Protein 6OJC (pdb70)

Secondary structure (DSSP, 8-state):
-TTEEEESTT--S-EEEEE--TTS--GGGGGGGGGSTTSEEEEE--TTTT-SSS--SSHHHHHHHHHHHHHHH--S--EEEEEETHHHHHHHHHHHHHHHTT--EEEEEEES---TTT---HHHHHHHHT--TTSHHHHHHHHHHHHHHHHHHH-------S-EEEEE---GGG--TTGGGT--TTT-TTEEEEE--S-GGGTTSTTTHHHHHHHHHHHHT-

B-factor: mean 58.32, std 17.79, range [26.39, 137.01]

Radius of gyration: 16.2 Å; Cα contacts (8 Å, |Δi|>4): 433; chains: 1; bounding box: 42×36×45 Å

Sequence (222 aa):
SAYVHTLNPEATGGALVLVHPGEGLALPYHGLAPLLPDVRLHVLSDPRFGQSDNRFATLAEMATRYVEWVRTTEPEGPYRLGGWSFGGVVALEMASQMTAHGDEVSDLLLVDSHHNLNAAPGVRQRLVELGVDPDSPEGVDVVEELLHNGALAAQYAPPAYRGRVSLLVTPTDGDRDAVRARGWDRALLPDLVVEPVPGAHERLFDEEHLSDTADAIRRALGG

Structure (mmCIF, N/CA/C/O backbone):
data_6OJC
#
_entry.id   6OJC
#
_cell.length_a   114.730
_cell.length_b   114.730
_cell.length_c   46.601
_cell.angle_alpha   90.00
_cell.angle_beta   90.00
_cell.angle_gamma   120.00
#
_symmetry.space_group_name_H-M   'P 3 2 1'
#
loop_
_entity.id
_entity.type
_entity.pdbx_description
1 polymer NocB
2 non-polymer 'SULFATE ION'
3 non-polymer GLYCEROL
4 water water
#
loop_
_atom_site.group_PDB
_atom_site.id
_atom_site.type_symbol
_atom_site.label_atom_id
_atom_site.label_alt_id
_atom_site.label_comp_id
_atom_site.label_asym_id
_atom_site.label_entity_id
_atom_site.label_seq_id
_atom_site.pdbx_PDB_ins_code
_atom_site.Cartn_x
_atom_site.Cartn_y
_atom_site.Cartn_z
_atom_site.occupancy
_atom_site.B_iso_or_equiv
_atom_site.auth_seq_id
_atom_site.auth_comp_id
_atom_site.auth_asym_id
_atom_site.auth_atom_id
_atom_site.pdbx_PDB_model_num
ATOM 1 N N . SER A 1 27 ? -26.698 17.167 18.386 1.00 77.31 1695 SER A N 1
ATOM 2 C CA . SER A 1 27 ? -26.146 16.437 17.239 1.00 76.23 1695 SER A CA 1
ATOM 3 C C . SER A 1 27 ? -26.636 16.981 15.898 1.00 72.54 1695 SER A C 1
ATOM 4 O O . SER A 1 27 ? -27.419 17.932 15.846 1.00 71.71 1695 SER A O 1
ATOM 11 N N . ALA A 1 28 ? -26.222 16.301 14.829 1.00 69.95 1696 ALA A N 1
ATOM 12 C CA . ALA A 1 28 ? -26.610 16.609 13.462 1.00 67.84 1696 ALA A CA 1
ATOM 13 C C . ALA A 1 28 ? -28.057 16.288 13.136 1.00 63.41 1696 ALA A C 1
ATOM 14 O O . ALA A 1 28 ? -28.499 16.562 12.003 1.00 66.09 1696 ALA A O 1
ATOM 21 N N . TYR A 1 29 ? -28.780 15.653 14.061 1.00 53.54 1697 TYR A N 1
ATOM 22 C CA . TYR A 1 29 ? -30.143 15.278 13.811 1.00 48.69 1697 TYR A CA 1
ATOM 23 C C . TYR A 1 29 ? -31.093 16.155 14.599 1.00 46.38 1697 TYR A C 1
ATOM 24 O O . TYR A 1 29 ? -32.286 15.956 14.530 1.00 45.00 1697 TYR A O 1
ATOM 42 N N . VAL A 1 30 ? -30.572 17.038 15.430 1.00 50.39 1698 VAL A N 1
ATOM 43 C CA . VAL A 1 30 ? -31.361 17.991 16.198 1.00 52.47 1698 VAL A CA 1
ATOM 44 C C . VAL A 1 30 ? -31.051 19.348 15.595 1.00 53.42 1698 VAL A C 1
ATOM 45 O O . VAL A 1 30 ? -29.878 19.735 15.553 1.00 53.56 1698 VAL A O 1
ATOM 58 N N . HIS A 1 31 ? -32.057 20.046 15.092 1.00 51.81 1699 HIS A N 1
ATOM 59 C CA . HIS A 1 31 ? -31.837 21.395 14.582 1.00 53.16 1699 HIS A CA 1
ATOM 60 C C . HIS A 1 31 ? -32.779 22.356 15.284 1.00 49.96 1699 HIS A C 1
ATOM 61 O O . HIS A 1 31 ? -33.965 22.062 15.427 1.00 46.35 1699 HIS A O 1
ATOM 75 N N . THR A 1 32 ? -32.270 23.510 15.724 1.00 52.10 1700 THR A N 1
ATOM 76 C CA . THR A 1 32 ? -33.068 24.438 16.526 1.00 52.87 1700 THR A CA 1
ATOM 77 C C . THR A 1 32 ? -33.322 25.692 15.712 1.00 53.33 1700 THR A C 1
ATOM 78 O O . THR A 1 32 ? -32.370 26.337 15.272 1.00 55.64 1700 THR A O 1
ATOM 89 N N . LEU A 1 33 ? -34.615 26.001 15.495 1.00 50.20 1701 LEU A N 1
ATOM 90 C CA . LEU A 1 33 ? -35.078 27.163 14.751 1.00 50.64 1701 LEU A CA 1
ATOM 91 C C . LEU A 1 33 ? -35.627 28.194 15.727 1.00 49.05 1701 LEU A C 1
ATOM 92 O O . LEU A 1 33 ? -36.116 27.838 16.806 1.00 45.95 1701 LEU A O 1
ATOM 108 N N . ASN A 1 34 ? -35.561 29.466 15.327 1.00 52.01 1702 ASN A N 1
ATOM 109 C CA . ASN A 1 34 ? -35.843 30.606 16.198 1.00 53.78 1702 ASN A CA 1
ATOM 110 C C . ASN A 1 34 ? -35.116 30.490 17.546 1.00 53.76 1702 ASN A C 1
ATOM 111 O O . ASN A 1 34 ? -35.737 30.534 18.602 1.00 51.76 1702 ASN A O 1
ATOM 122 N N . PRO A 1 35 ? -33.783 30.317 17.527 1.00 55.04 1703 PRO A N 1
ATOM 123 C CA . PRO A 1 35 ? -33.058 30.043 18.794 1.00 55.83 1703 PRO A CA 1
ATOM 124 C C . PRO A 1 35 ? -33.152 31.136 19.872 1.00 57.31 1703 PRO A C 1
ATOM 125 O O . PRO A 1 35 ? -32.998 30.812 21.067 1.00 58.25 1703 PRO A O 1
ATOM 136 N N . GLU A 1 36 ? -33.419 32.387 19.515 1.00 56.11 1704 GLU A N 1
ATOM 137 C CA . GLU A 1 36 ? -33.548 33.431 20.514 1.00 60.42 1704 GLU A CA 1
ATOM 138 C C . GLU A 1 36 ? -34.977 33.690 20.964 1.00 58.37 1704 GLU A C 1
ATOM 139 O O . GLU A 1 36 ? -35.185 34.616 21.758 1.00 59.84 1704 GLU A O 1
ATOM 151 N N . ALA A 1 37 ? -35.933 32.903 20.499 1.00 56.30 1705 ALA A N 1
ATOM 152 C CA . ALA A 1 37 ? -37.325 33.091 20.881 1.00 57.58 1705 ALA A CA 1
ATOM 153 C C . ALA A 1 37 ? -37.511 32.869 22.379 1.00 59.42 1705 ALA A C 1
ATOM 154 O O . ALA A 1 37 ? -36.892 32.002 22.990 1.00 57.77 1705 ALA A O 1
ATOM 161 N N . THR A 1 38 ? -38.434 33.630 22.954 1.00 62.15 1706 THR A N 1
ATOM 162 C CA . THR A 1 38 ? -38.669 33.586 24.395 1.00 64.13 1706 THR A CA 1
ATOM 163 C C . THR A 1 38 ? -40.109 33.236 24.779 1.00 65.47 1706 THR A C 1
ATOM 164 O O . THR A 1 38 ? -40.506 33.486 25.924 1.00 65.70 1706 THR A O 1
ATOM 175 N N . GLY A 1 39 ? -40.920 32.745 23.857 1.00 68.37 1707 GLY A N 1
ATOM 176 C CA . GLY A 1 39 ? -42.308 32.477 24.167 1.00 71.08 1707 GLY A CA 1
ATOM 177 C C . GLY A 1 39 ? -42.575 31.053 24.575 1.00 69.64 1707 GLY A C 1
ATOM 178 O O . GLY A 1 39 ? -43.682 30.699 24.978 1.00 72.58 1707 GLY A O 1
ATOM 182 N N . GLY A 1 40 ? -41.575 30.210 24.479 1.00 63.80 1708 GLY A N 1
ATOM 183 C CA . GLY A 1 40 ? -41.761 28.827 24.820 1.00 59.16 1708 GLY A CA 1
ATOM 184 C C . GLY A 1 40 ? -41.007 28.041 23.758 1.00 54.94 1708 GLY A C 1
ATOM 185 O O . GLY A 1 40 ? -40.432 28.655 22.852 1.00 52.37 1708 GLY A O 1
ATOM 189 N N . ALA A 1 41 ? -40.953 26.733 23.905 1.00 54.14 1709 ALA A N 1
ATOM 190 C CA . ALA A 1 41 ? -40.296 25.855 22.941 1.00 51.79 1709 ALA A CA 1
ATOM 191 C C . ALA A 1 41 ? -41.288 24.790 22.503 1.00 47.52 1709 ALA A C 1
ATOM 192 O O . ALA A 1 41 ? -42.286 24.531 23.176 1.00 46.18 1709 ALA A O 1
ATOM 199 N N . LEU A 1 42 ? -41.003 24.183 21.351 1.00 43.49 1710 LEU A N 1
ATOM 200 C CA . LEU A 1 42 ? -41.844 23.136 20.786 1.00 39.77 1710 LEU A CA 1
ATOM 201 C C . LEU A 1 42 ? -40.866 22.182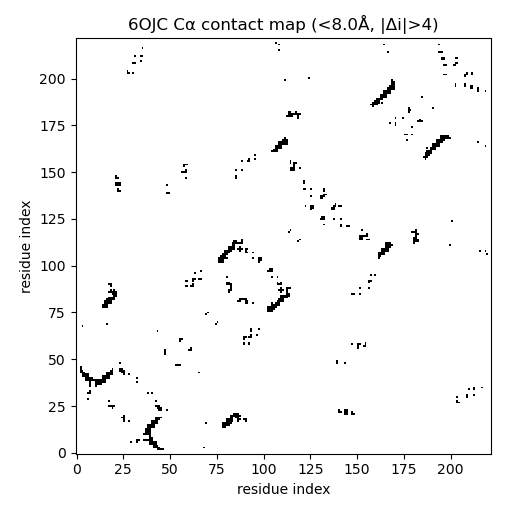 20.099 1.00 38.61 1710 LEU A C 1
ATOM 202 O O . LEU A 1 42 ? -40.035 22.631 19.322 1.00 38.62 1710 LEU A O 1
ATOM 218 N N . VAL A 1 43 ? -40.950 20.895 20.444 1.00 36.73 1711 VAL A N 1
ATOM 219 C CA . VAL A 1 43 ? -40.154 19.850 19.814 1.00 37.07 1711 VAL A CA 1
ATOM 220 C C . VAL A 1 43 ? -41.011 19.170 18.782 1.00 35.28 1711 VAL A C 1
ATOM 221 O O . VAL A 1 43 ? -42.074 18.663 19.117 1.00 32.77 1711 VAL A O 1
ATOM 234 N N .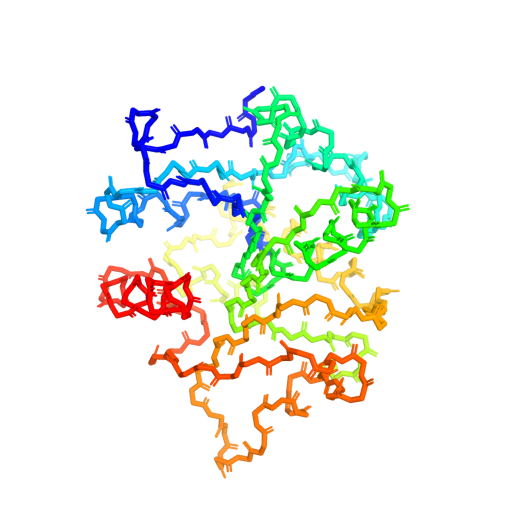 LEU A 1 44 ? -40.530 19.101 17.548 1.00 34.66 1712 LEU A N 1
ATOM 235 C CA . LEU A 1 44 ? -41.266 18.436 16.471 1.00 34.54 1712 LEU A CA 1
ATOM 236 C C . LEU A 1 44 ? -40.474 17.248 15.924 1.00 33.07 1712 LEU A C 1
ATOM 237 O O . LEU A 1 44 ? -39.320 17.409 15.547 1.00 33.38 1712 LEU A O 1
ATOM 253 N N . VAL A 1 45 ? -41.108 16.080 15.925 1.00 32.23 1713 VAL A N 1
ATOM 254 C CA . VAL A 1 45 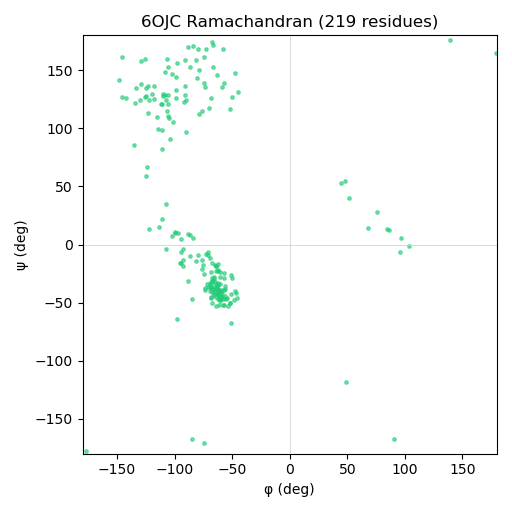? -40.517 14.828 15.447 1.00 30.11 1713 VAL A CA 1
ATOM 255 C C . VAL A 1 45 ? -40.850 14.702 13.961 1.00 28.87 1713 VAL A C 1
ATOM 256 O O . VAL A 1 45 ? -41.994 14.885 13.573 1.00 29.91 1713 VAL A O 1
ATOM 269 N N . HIS A 1 46 ? -39.869 14.312 13.187 1.00 29.43 1714 HIS A N 1
ATOM 270 C CA . HIS A 1 46 ? -40.042 14.021 11.762 1.00 33.17 1714 HIS A CA 1
ATOM 271 C C . HIS A 1 46 ? -41.224 13.133 11.417 1.00 32.66 1714 HIS A C 1
ATOM 272 O O . HIS A 1 46 ? -41.581 12.265 12.205 1.00 31.94 1714 HIS A O 1
ATOM 286 N N . PRO A 1 47 ? -41.839 13.324 10.278 1.00 35.01 1715 PRO A N 1
ATOM 287 C CA . PRO A 1 47 ? -42.850 12.382 9.795 1.00 35.67 1715 PRO A CA 1
ATOM 288 C C . PRO A 1 47 ? -42.178 11.110 9.279 1.00 34.40 1715 PRO A C 1
ATOM 289 O O . PRO A 1 47 ? -40.966 10.930 9.404 1.00 33.54 1715 PRO A O 1
ATOM 300 N N . GLY A 1 48 ? -42.968 10.267 8.640 1.00 36.77 1716 GLY A N 1
ATOM 301 C CA . GLY A 1 48 ? -42.502 8.942 8.278 1.00 38.24 1716 GLY A CA 1
ATOM 302 C C . GLY A 1 48 ? -41.369 8.948 7.283 1.00 37.28 1716 GLY A C 1
ATOM 303 O O . GLY A 1 48 ? -40.591 7.971 7.227 1.00 35.17 1716 GLY A O 1
ATOM 307 N N . GLU A 1 49 ? -41.193 10.050 6.585 1.00 37.16 1717 GLU A N 1
ATOM 308 C CA . GLU A 1 49 ? -40.068 10.129 5.634 1.00 43.75 1717 GLU A CA 1
ATOM 309 C C . GLU A 1 49 ? -38.749 10.344 6.334 1.00 44.80 1717 GLU A C 1
ATOM 310 O O . GLU A 1 49 ? -37.689 10.169 5.713 1.00 44.61 1717 GLU A O 1
ATOM 322 N N . GLY A 1 50 ? -38.763 10.694 7.604 1.00 43.52 1718 GLY A N 1
ATOM 323 C CA . GLY A 1 50 ? -37.544 10.654 8.381 1.00 42.99 1718 GLY A CA 1
ATOM 324 C C . GLY A 1 50 ? -36.769 11.947 8.505 1.00 43.72 1718 GLY A C 1
ATOM 325 O O . GLY A 1 50 ? -35.806 11.986 9.269 1.00 44.55 1718 GLY A O 1
ATOM 329 N N . LEU A 1 51 ? -37.156 13.012 7.801 1.00 43.59 1719 LEU A N 1
ATOM 330 C CA . LEU A 1 51 ? -36.377 14.245 7.796 1.00 45.25 1719 LEU A CA 1
ATOM 331 C C . LEU A 1 51 ? -37.243 15.339 8.371 1.00 42.15 1719 LEU A C 1
ATOM 332 O O . LEU A 1 51 ? -38.437 15.390 8.119 1.00 39.45 1719 LEU A O 1
ATOM 348 N N . ALA A 1 52 ? -36.683 16.148 9.221 1.00 46.45 1720 ALA A N 1
ATOM 349 C CA . ALA A 1 52 ? -37.530 17.206 9.781 1.00 47.93 1720 ALA A CA 1
ATOM 350 C C . ALA A 1 52 ? -37.622 18.452 8.865 1.00 51.37 1720 ALA A C 1
ATOM 351 O O . ALA A 1 52 ? -38.256 19.447 9.228 1.00 50.14 1720 ALA A O 1
ATOM 358 N N . LEU A 1 53 ? -37.056 18.393 7.662 1.00 52.17 1721 LEU A N 1
ATOM 359 C CA . LEU A 1 53 ? -37.043 19.584 6.815 1.00 52.37 1721 LEU A CA 1
ATOM 360 C C . LEU A 1 53 ? -38.404 20.218 6.510 1.00 48.58 1721 LEU A C 1
ATOM 361 O O . LEU A 1 53 ? -38.450 21.450 6.378 1.00 48.40 1721 LEU A O 1
ATOM 377 N N . PRO A 1 54 ? -39.490 19.480 6.296 1.00 46.96 1722 PRO A N 1
ATOM 378 C CA . PRO A 1 54 ? -40.791 20.139 6.104 1.00 45.64 1722 PRO A CA 1
ATOM 379 C C . PRO A 1 54 ? -41.125 21.167 7.162 1.00 44.93 1722 PRO A C 1
ATOM 380 O O . PRO A 1 54 ? -41.920 22.079 6.907 1.00 43.20 1722 PRO A O 1
ATOM 391 N N . TYR A 1 55 ? -40.620 21.001 8.388 1.00 42.56 1723 TYR A N 1
ATOM 392 C CA . TYR A 1 55 ? -40.992 21.923 9.447 1.00 41.36 1723 TYR A CA 1
ATOM 393 C C . TYR A 1 55 ? -40.227 23.250 9.387 1.00 43.94 1723 TYR A C 1
ATOM 394 O O . TYR A 1 55 ? -40.549 24.174 10.146 1.00 45.05 1723 TYR A O 1
ATOM 412 N N . HIS A 1 56 ? -39.207 23.371 8.540 1.00 45.50 1724 HIS A N 1
ATOM 413 C CA . HIS A 1 56 ? -38.368 24.574 8.605 1.00 47.60 1724 HIS A CA 1
ATOM 414 C C . HIS A 1 56 ? -39.181 25.817 8.270 1.00 46.93 1724 HIS A C 1
ATOM 415 O O . HIS A 1 56 ? -39.000 26.868 8.889 1.00 47.15 1724 HIS A O 1
ATOM 429 N N . GLY A 1 57 ? -40.090 25.691 7.305 1.00 46.06 1725 GLY A N 1
ATOM 430 C CA . GLY A 1 57 ? -40.978 26.769 6.925 1.00 47.81 1725 GLY A CA 1
ATOM 431 C C . GLY A 1 57 ? -41.916 27.231 8.010 1.00 46.0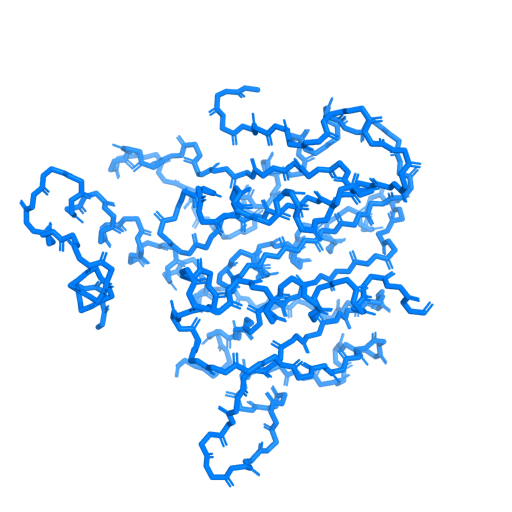6 1725 GLY A C 1
ATOM 432 O O . GLY A 1 57 ? -42.474 28.332 7.909 1.00 45.68 1725 GLY A O 1
ATOM 436 N N . LEU A 1 58 ? -42.105 26.445 9.066 1.00 44.81 1726 LEU A N 1
ATOM 437 C CA . LEU A 1 58 ? -42.896 26.952 10.163 1.00 44.71 1726 LEU A CA 1
ATOM 438 C C . LEU A 1 58 ? -42.230 28.095 10.892 1.00 47.18 1726 LEU A C 1
ATOM 439 O O . LEU A 1 58 ? -42.928 28.911 11.536 1.00 46.46 1726 LEU A O 1
ATOM 455 N N . ALA A 1 59 ? -40.894 28.092 10.934 1.00 48.45 1727 ALA A N 1
ATOM 456 C CA . ALA A 1 59 ? -40.191 28.993 11.845 1.00 51.19 1727 ALA A CA 1
ATOM 457 C C . ALA A 1 59 ? -40.611 30.439 11.666 1.00 52.13 1727 ALA A C 1
ATOM 458 O O . ALA A 1 59 ? -40.974 31.080 12.663 1.00 52.98 1727 ALA A O 1
ATOM 465 N N . PRO A 1 60 ? -40.588 31.017 10.468 1.00 54.17 1728 PRO A N 1
ATOM 466 C CA . PRO A 1 60 ? -40.970 32.429 10.364 1.00 56.26 1728 PRO A CA 1
ATOM 467 C C . PRO A 1 60 ? -42.397 32.647 10.728 1.00 51.86 1728 PRO A C 1
ATOM 468 O O . PRO A 1 60 ? -42.764 33.767 11.032 1.00 48.70 1728 PRO A O 1
ATOM 479 N N . LEU A 1 61 ? -43.214 31.596 10.722 1.00 52.07 1729 LEU A N 1
ATOM 480 C CA . LEU A 1 61 ? -44.643 31.706 11.001 1.00 52.09 1729 LEU A CA 1
ATOM 481 C C . LEU A 1 61 ? -44.965 31.489 12.474 1.00 50.08 1729 LEU A C 1
ATOM 482 O O . LEU A 1 61 ? -46.080 31.792 12.926 1.00 51.74 1729 LEU A O 1
ATOM 498 N N . LEU A 1 62 ? -44.002 30.978 13.222 1.00 45.51 1730 LEU A N 1
ATOM 499 C CA . LEU A 1 62 ? -44.086 30.809 14.669 1.00 44.13 1730 LEU A CA 1
ATOM 500 C C . LEU A 1 62 ? -42.907 31.500 15.346 1.00 44.38 1730 LEU A C 1
ATOM 501 O O . LEU A 1 62 ? -42.135 30.871 16.090 1.00 44.12 1730 LEU A O 1
ATOM 517 N N . PRO A 1 63 ? -42.770 32.815 15.141 1.00 45.49 1731 PRO A N 1
ATOM 518 C CA . PRO A 1 63 ? -41.553 33.507 15.539 1.00 47.94 1731 PRO A CA 1
ATOM 519 C C . PRO A 1 63 ? -41.402 33.634 17.035 1.00 50.52 1731 PRO A C 1
ATOM 520 O O . PRO A 1 63 ? -40.347 34.081 17.500 1.00 52.44 1731 PRO A O 1
ATOM 531 N N . ASP A 1 64 ? -42.413 33.307 17.820 1.00 49.73 1732 ASP A N 1
ATOM 532 C CA . ASP A 1 64 ? -42.226 33.379 19.257 1.00 54.58 1732 ASP A CA 1
ATOM 533 C C . ASP A 1 64 ? -41.948 32.022 19.862 1.00 48.60 1732 ASP A C 1
ATOM 534 O O . ASP A 1 64 ? -41.939 31.914 21.089 1.00 48.71 1732 ASP A O 1
ATOM 543 N N . VAL A 1 65 ? -41.681 30.999 19.045 1.00 47.71 1733 VAL A N 1
ATOM 544 C CA . VAL A 1 65 ? -41.466 29.630 19.526 1.00 46.53 1733 VAL A CA 1
ATOM 545 C C . VAL A 1 65 ? -40.082 29.126 19.090 1.00 45.38 1733 VAL A C 1
ATOM 546 O O . VAL A 1 65 ? -39.766 29.126 17.894 1.00 43.21 1733 VAL A O 1
ATOM 559 N N . ARG A 1 66 ? -39.276 28.703 20.065 1.00 45.42 1734 ARG A N 1
ATOM 560 C CA . ARG A 1 66 ? -38.059 27.956 19.794 1.00 49.31 1734 ARG A CA 1
ATOM 561 C C . ARG A 1 66 ? -38.465 26.582 19.301 1.00 44.64 1734 ARG A C 1
ATOM 562 O O . ARG A 1 66 ? -39.134 25.846 20.035 1.00 42.83 1734 ARG A O 1
ATOM 583 N N . LEU A 1 67 ? -38.103 26.243 18.075 1.00 43.45 1735 LEU A N 1
ATOM 584 C CA . LEU A 1 67 ? -38.518 25.005 17.440 1.00 44.34 1735 LEU A CA 1
ATOM 585 C C . LEU A 1 67 ? -37.338 24.041 17.377 1.00 44.67 1735 LEU A C 1
ATOM 586 O O . LEU A 1 67 ? -36.349 24.323 16.704 1.00 47.44 1735 LEU A O 1
ATOM 602 N N . HIS A 1 68 ? -37.421 22.928 18.078 1.00 39.16 1736 HIS A N 1
ATOM 603 C CA . HIS A 1 68 ? -36.364 21.911 18.042 1.00 40.73 1736 HIS A CA 1
ATOM 604 C C . HIS A 1 68 ? -36.882 20.756 17.190 1.00 40.28 1736 HIS A C 1
ATOM 605 O O . HIS A 1 68 ? -37.822 20.086 17.590 1.00 38.89 1736 HIS A O 1
ATOM 619 N N . VAL A 1 69 ? -36.338 20.568 15.996 1.00 39.81 1737 VAL A N 1
ATOM 620 C CA . VAL A 1 69 ? -36.874 19.608 15.040 1.00 39.10 1737 VAL A CA 1
ATOM 621 C C . VAL A 1 69 ? -35.919 18.418 14.925 1.00 40.77 1737 VAL A C 1
ATOM 622 O O . VAL A 1 69 ? -34.700 18.598 14.740 1.00 42.27 1737 VAL A O 1
ATOM 635 N N . LEU A 1 70 ? -36.477 17.230 15.067 1.00 36.43 1738 LEU A N 1
ATOM 636 C CA . LEU A 1 70 ? -35.696 16.019 15.186 1.00 38.33 1738 LEU A CA 1
ATOM 637 C C . LEU A 1 70 ? -35.830 15.136 13.942 1.00 37.21 1738 LEU A C 1
ATOM 638 O O . LEU A 1 70 ? -36.948 14.785 13.537 1.00 36.07 1738 LEU A O 1
ATOM 654 N N . SER A 1 71 ? -34.709 14.728 13.420 1.00 40.00 1739 SER A N 1
ATOM 655 C CA . SER A 1 71 ? -34.601 13.851 12.266 1.00 41.40 1739 SER A CA 1
ATOM 656 C C . SER A 1 71 ? -34.169 12.461 12.714 1.00 39.61 1739 SER A C 1
ATOM 657 O O . SER A 1 71 ? -33.597 12.295 13.781 1.00 39.47 1739 SER A O 1
ATOM 665 N N . ASP A 1 72 ? -34.414 11.466 11.877 1.00 39.51 1740 ASP A N 1
ATOM 666 C CA . ASP A 1 72 ? -34.107 10.059 12.247 1.00 38.30 1740 ASP A CA 1
ATOM 667 C C . ASP A 1 72 ? -32.610 9.829 12.127 1.00 39.86 1740 ASP A C 1
ATOM 668 O O . ASP A 1 72 ? -32.081 9.854 11.003 1.00 40.67 1740 ASP A O 1
ATOM 677 N N . PRO A 1 73 ? -31.891 9.556 13.225 1.00 40.26 1741 PRO A N 1
ATOM 678 C CA . PRO A 1 73 ? -30.457 9.307 13.066 1.00 44.26 1741 PRO A CA 1
ATOM 679 C C . PRO A 1 73 ? -30.163 7.994 12.359 1.00 46.25 1741 PRO A C 1
ATOM 680 O O . PRO A 1 73 ? -29.025 7.792 11.942 1.00 46.94 1741 PRO A O 1
ATOM 691 N N . ARG A 1 74 ? -31.130 7.101 12.165 1.00 45.90 1742 ARG A N 1
ATOM 692 C CA . ARG A 1 74 ? -30.801 5.875 11.452 1.00 50.67 1742 ARG A CA 1
ATOM 693 C C . ARG A 1 74 ? -31.152 5.960 9.979 1.00 52.19 1742 ARG A C 1
ATOM 694 O O . ARG A 1 74 ? -31.106 4.952 9.283 1.00 54.79 1742 ARG A O 1
ATOM 715 N N . PHE A 1 75 ? -31.504 7.149 9.502 1.00 49.60 1743 PHE A N 1
ATOM 716 C CA . PHE A 1 75 ? -32.036 7.298 8.150 1.00 52.29 1743 PHE A CA 1
ATOM 717 C C . PHE A 1 75 ? -31.191 6.584 7.106 1.00 58.09 1743 PHE A C 1
ATOM 718 O O . PHE A 1 75 ? -31.714 5.866 6.220 1.00 60.69 1743 PHE A O 1
ATOM 735 N N . GLY A 1 76 ? -29.891 6.770 7.136 1.00 59.96 1744 GLY A N 1
ATOM 736 C CA . GLY A 1 76 ? -29.230 6.138 5.987 1.00 65.19 1744 GLY A CA 1
ATOM 737 C C . GLY A 1 76 ? -28.840 4.679 6.141 1.00 66.29 1744 GLY A C 1
ATOM 738 O O . GLY A 1 76 ? -28.159 4.127 5.275 1.00 69.13 1744 GLY A O 1
ATOM 742 N N . GLN A 1 77 ? -29.269 4.034 7.211 1.00 65.04 1745 GLN A N 1
ATOM 743 C CA . GLN A 1 77 ? -28.697 2.774 7.657 1.00 68.81 1745 GLN A CA 1
ATOM 744 C C . GLN A 1 77 ? -29.696 1.638 7.461 1.00 69.50 1745 GLN A C 1
ATOM 745 O O . GLN A 1 77 ? -30.581 1.393 8.282 1.00 67.52 1745 GLN A O 1
ATOM 759 N N . SER A 1 78 ? -29.518 0.910 6.382 1.00 74.81 1746 SER A N 1
ATOM 760 C CA . SER A 1 78 ? -30.296 -0.300 6.183 1.00 74.34 1746 SER A CA 1
ATOM 761 C C . SER A 1 78 ? -30.128 -1.257 7.361 1.00 73.84 1746 SER A C 1
ATOM 762 O O . SER A 1 78 ? -31.086 -1.949 7.742 1.00 68.06 1746 SER A O 1
ATOM 770 N N . ASP A 1 79 ? -28.927 -1.312 7.952 1.00 79.55 1747 ASP A N 1
ATOM 771 C CA . ASP A 1 79 ? -28.754 -1.981 9.234 1.00 82.08 1747 ASP A CA 1
ATOM 772 C C . ASP A 1 79 ? -28.944 -0.984 10.387 1.00 83.14 1747 ASP A C 1
ATOM 773 O O . ASP A 1 79 ? -28.866 0.236 10.212 1.00 83.94 1747 ASP A O 1
ATOM 780 N N . ASN A 1 80 ? -29.241 -1.513 11.569 1.00 80.76 1748 ASN A N 1
ATOM 781 C CA . ASN A 1 80 ? -29.229 -0.667 12.755 1.00 76.34 1748 ASN A CA 1
ATOM 782 C C . ASN A 1 80 ? -30.456 0.246 12.828 1.00 69.24 1748 ASN A C 1
ATOM 783 O O . ASN A 1 80 ? -30.399 1.336 13.413 1.00 65.55 1748 ASN A O 1
ATOM 794 N N . ARG A 1 81 ? -31.567 -0.174 12.242 1.00 64.62 1749 ARG A N 1
ATOM 795 C CA . ARG A 1 81 ? -32.819 0.504 12.476 1.00 60.67 1749 ARG A CA 1
ATOM 796 C C . ARG A 1 81 ? -33.301 0.346 13.932 1.00 51.17 1749 ARG A C 1
ATOM 797 O O . ARG A 1 81 ? -32.910 -0.573 14.662 1.00 50.55 1749 ARG A O 1
ATOM 818 N N . PHE A 1 82 ? -34.061 1.308 14.387 1.00 44.41 1750 PHE A N 1
ATOM 819 C CA . PHE A 1 82 ? -34.721 1.174 15.681 1.00 39.94 1750 PHE A CA 1
ATOM 820 C C . PHE A 1 82 ? -35.626 -0.059 15.649 1.00 42.29 1750 PHE A C 1
ATOM 821 O O . PHE A 1 82 ? -36.387 -0.261 14.664 1.00 43.14 1750 PHE A O 1
ATOM 838 N N . ALA A 1 83 ? -35.575 -0.853 16.733 1.00 39.63 1751 ALA A N 1
ATOM 839 C CA . ALA A 1 83 ? -36.357 -2.102 16.806 1.00 42.29 1751 ALA A CA 1
ATOM 840 C C . ALA A 1 83 ? -37.845 -1.806 16.982 1.00 38.59 1751 ALA A C 1
ATOM 841 O O . ALA A 1 83 ? -38.692 -2.501 16.438 1.00 37.71 1751 ALA A O 1
ATOM 848 N N . THR A 1 84 ? -38.181 -0.742 17.703 1.00 35.29 1752 THR A N 1
ATOM 849 C CA . THR A 1 84 ? -39.560 -0.449 18.064 1.00 32.50 1752 THR A CA 1
ATOM 850 C C . THR A 1 84 ? -39.747 1.048 18.086 1.00 29.95 1752 THR A C 1
ATOM 851 O O . THR A 1 84 ? -38.787 1.798 18.202 1.00 30.53 1752 THR A O 1
ATOM 862 N N . LEU A 1 85 ? -40.993 1.500 18.019 1.00 29.83 1753 LEU A N 1
ATOM 863 C CA . LEU A 1 85 ? -41.252 2.925 18.126 1.00 27.24 1753 LEU A CA 1
ATOM 864 C C . LEU A 1 85 ? -40.837 3.385 19.513 1.00 30.42 1753 LEU A C 1
ATOM 865 O O . LEU A 1 85 ? -40.368 4.513 19.671 1.00 27.50 1753 LEU A O 1
ATOM 881 N N . ALA A 1 86 ? -41.010 2.495 20.520 1.00 26.39 1754 ALA A N 1
ATOM 882 C CA . ALA A 1 86 ? -40.651 2.881 21.881 1.00 28.82 1754 ALA A CA 1
ATOM 883 C C . ALA A 1 86 ? -39.162 3.242 21.979 1.00 29.38 1754 ALA A C 1
ATOM 884 O O . ALA A 1 86 ? -38.794 4.225 22.623 1.00 27.85 1754 ALA A O 1
ATOM 891 N N . GLU A 1 87 ? -38.309 2.423 21.372 1.00 33.06 1755 GLU A N 1
ATOM 892 C CA . GLU A 1 87 ? -36.858 2.627 21.381 1.00 36.48 1755 GLU A CA 1
ATOM 893 C C . GLU A 1 87 ? -36.481 3.936 20.695 1.00 34.70 1755 GLU A C 1
ATOM 894 O O . GLU A 1 87 ? -35.636 4.709 21.199 1.00 33.24 1755 GLU A O 1
ATOM 906 N N . MET A 1 88 ? -37.122 4.225 19.555 1.00 31.80 1756 MET A N 1
ATOM 907 C CA . MET A 1 88 ? -36.941 5.534 18.936 1.00 31.57 1756 MET A CA 1
ATOM 908 C C . MET A 1 88 ? -37.333 6.674 19.878 1.00 29.21 1756 MET A C 1
ATOM 909 O O . MET A 1 88 ? -36.584 7.652 20.064 1.00 29.99 1756 MET A O 1
ATOM 923 N N . ALA A 1 89 ? -38.526 6.593 20.431 1.00 29.28 1757 ALA A N 1
ATOM 924 C CA . ALA A 1 89 ? -38.942 7.618 21.361 1.00 29.38 1757 ALA A CA 1
ATOM 925 C C . ALA A 1 89 ? -37.952 7.788 22.503 1.00 30.75 1757 ALA A C 1
ATOM 926 O O . ALA A 1 89 ? -37.671 8.906 22.881 1.00 29.90 1757 ALA A O 1
ATOM 933 N N . THR A 1 90 ? -37.508 6.710 23.118 1.00 32.24 1758 THR A N 1
ATOM 934 C CA . THR A 1 90 ? -36.560 6.795 24.244 1.00 32.81 1758 THR A CA 1
ATOM 935 C C . THR A 1 90 ? -35.291 7.542 23.852 1.00 34.29 1758 THR A C 1
ATOM 936 O O . THR A 1 90 ? -34.789 8.394 24.621 1.00 31.85 1758 THR A O 1
ATOM 947 N N . ARG A 1 91 ? -34.804 7.310 22.614 1.00 33.02 1759 ARG A N 1
ATOM 948 C CA . ARG A 1 91 ? -33.613 8.029 22.172 1.00 34.31 1759 ARG A CA 1
ATOM 949 C C . ARG A 1 91 ? -33.912 9.523 21.953 1.00 33.71 1759 ARG A C 1
ATOM 950 O O . ARG A 1 91 ? -33.111 10.396 22.358 1.00 35.12 1759 ARG A O 1
ATOM 971 N N . TYR A 1 92 ? -35.111 9.841 21.451 1.00 31.24 1760 TYR A N 1
ATOM 972 C CA . TYR A 1 92 ? -35.439 11.241 21.195 1.00 31.50 1760 TYR A CA 1
ATOM 973 C C . TYR A 1 92 ? -35.623 11.990 22.516 1.00 35.20 1760 TYR A C 1
ATOM 974 O O . TYR A 1 92 ? -35.272 13.174 22.618 1.00 35.26 1760 TYR A O 1
ATOM 992 N N . VAL A 1 93 ? -36.201 11.316 23.517 1.00 32.27 1761 VAL A N 1
ATOM 993 C CA . VAL A 1 93 ? -36.291 11.959 24.830 1.00 33.45 1761 VAL A CA 1
ATOM 994 C C . VAL A 1 93 ? -34.925 12.406 25.266 1.00 36.00 1761 VAL A C 1
ATOM 995 O O . VAL A 1 93 ? -34.781 13.484 25.863 1.00 39.57 1761 VAL A O 1
ATOM 1008 N N . GLU A 1 94 ? -33.934 11.539 25.117 1.00 39.75 1762 GLU A N 1
ATOM 1009 C CA . GLU A 1 94 ? -32.585 11.938 25.535 1.00 44.53 1762 GLU A CA 1
ATOM 1010 C C . GLU A 1 94 ? -32.193 13.262 24.919 1.00 46.22 1762 GLU A C 1
ATOM 1011 O O . GLU A 1 94 ? -31.663 14.166 25.605 1.00 47.71 1762 GLU A O 1
ATOM 1023 N N . TRP A 1 95 ? -32.378 13.353 23.595 1.00 44.01 1763 TRP A N 1
ATOM 1024 C CA . TRP A 1 95 ? -32.023 14.585 22.889 1.00 47.83 1763 TRP A CA 1
ATOM 1025 C C . TRP A 1 95 ? -32.782 15.780 23.442 1.00 47.03 1763 TRP A C 1
ATOM 1026 O O . TRP A 1 95 ? -32.197 16.855 23.658 1.00 48.51 1763 TRP A O 1
ATOM 1047 N N . VAL A 1 96 ? -34.083 15.591 23.717 1.00 41.21 1764 VAL A N 1
ATOM 1048 C CA . VAL A 1 96 ? -34.909 16.680 24.209 1.00 39.74 1764 VAL A CA 1
ATOM 1049 C C . VAL A 1 96 ? -34.364 17.195 25.534 1.00 45.89 1764 VAL A C 1
ATOM 1050 O O . VAL A 1 96 ? -34.277 18.426 25.772 1.00 45.96 1764 VAL A O 1
ATOM 1063 N N . ARG A 1 97 ? -34.048 16.269 26.437 1.00 45.45 1765 ARG A N 1
ATOM 1064 C CA . ARG A 1 97 ? -33.518 16.675 27.737 1.00 51.52 1765 ARG A CA 1
ATOM 1065 C C . ARG A 1 97 ? -32.190 17.395 27.591 1.00 54.91 1765 ARG A C 1
ATOM 1066 O O . ARG A 1 97 ? -31.886 18.296 28.375 1.00 58.36 1765 ARG A O 1
ATOM 1087 N N . THR A 1 98 ? -31.355 16.973 26.639 1.00 55.71 1766 THR A N 1
ATOM 1088 C CA . THR A 1 98 ? -30.085 17.657 26.407 1.00 57.08 1766 THR A CA 1
ATOM 1089 C C . THR A 1 98 ? -30.291 19.058 25.853 1.00 59.61 1766 THR A C 1
ATOM 1090 O O . THR A 1 98 ? -29.465 19.954 26.081 1.00 59.79 1766 THR A O 1
ATOM 1101 N N . THR A 1 99 ? -31.340 19.265 25.083 1.00 61.47 1767 THR A N 1
ATOM 1102 C CA . THR A 1 99 ? -31.539 20.556 24.451 1.00 64.61 1767 THR A CA 1
ATOM 1103 C C . THR A 1 99 ? -32.322 21.508 25.327 1.00 65.87 1767 THR A C 1
ATOM 1104 O O . THR A 1 99 ? -32.134 22.722 25.247 1.00 70.38 1767 THR A O 1
ATOM 1115 N N . GLU A 1 100 ? -33.218 20.971 26.143 1.00 61.28 1768 GLU A N 1
ATOM 1116 C CA . GLU A 1 100 ? -34.059 21.768 27.032 1.00 61.80 1768 GLU A CA 1
ATOM 1117 C C . GLU A 1 100 ? -34.019 21.020 28.365 1.00 61.68 1768 GLU A C 1
ATOM 1118 O O . GLU A 1 100 ? -34.856 20.143 28.625 1.00 58.27 1768 GLU A O 1
ATOM 1130 N N . PRO A 1 101 ? -33.010 21.283 29.194 1.00 68.11 1769 PRO A N 1
ATOM 1131 C CA . PRO A 1 101 ? -32.860 20.531 30.463 1.00 70.92 1769 PRO A CA 1
ATOM 1132 C C . PRO A 1 101 ? -33.989 20.747 31.458 1.00 69.44 1769 PRO A C 1
ATOM 1133 O O . PRO A 1 101 ? -34.134 19.945 32.400 1.00 69.38 1769 PRO A O 1
ATOM 1144 N N . GLU A 1 102 ? -34.779 21.811 31.281 1.00 65.67 1770 GLU A N 1
ATOM 1145 C CA . GLU A 1 102 ? -35.870 22.161 32.177 1.00 62.23 1770 GLU A CA 1
ATOM 1146 C C . GLU A 1 102 ? -37.179 22.235 31.394 1.00 59.24 1770 GLU A C 1
ATOM 1147 O O . GLU A 1 102 ? -37.243 22.737 30.264 1.00 57.17 1770 GLU A O 1
ATOM 1159 N N . GLY A 1 103 ? -38.229 21.674 31.979 1.00 59.86 1771 GLY A N 1
ATOM 1160 C CA . GLY A 1 103 ? -39.554 21.755 31.411 1.00 57.30 1771 GLY A CA 1
ATOM 1161 C C . GLY A 1 103 ? -40.253 23.038 31.814 1.00 61.59 1771 GLY A C 1
ATOM 1162 O O . GLY A 1 103 ? -39.646 23.978 32.346 1.00 58.88 1771 GLY A O 1
ATOM 1166 N N . PRO A 1 104 ? -41.565 23.099 31.563 1.00 65.08 1772 PRO A N 1
ATOM 1167 C CA . PRO A 1 104 ? -42.387 22.039 30.954 1.00 60.84 1772 PRO A CA 1
ATOM 1168 C C . PRO A 1 104 ? -42.155 21.891 29.443 1.00 52.41 1772 PRO A C 1
ATOM 1169 O O . PRO A 1 104 ? -41.686 22.793 28.809 1.00 50.56 1772 PRO A O 1
ATOM 1180 N N . TYR A 1 105 ? -42.531 20.762 28.898 1.00 44.40 1773 TYR A N 1
ATOM 1181 C CA . TYR A 1 105 ? -42.180 20.402 27.531 1.00 40.30 1773 TYR A CA 1
ATOM 1182 C C . TYR A 1 105 ? -43.408 20.470 26.653 1.00 38.93 1773 TYR A C 1
ATOM 1183 O O . TYR A 1 105 ? -44.535 20.270 27.116 1.00 42.03 1773 TYR A O 1
ATOM 1201 N N . ARG A 1 106 ? -43.200 20.806 25.377 1.00 34.08 1774 ARG A N 1
ATOM 1202 C CA . ARG A 1 106 ? -44.283 20.801 24.414 1.00 32.53 1774 ARG A CA 1
ATOM 1203 C C . ARG A 1 106 ? -43.736 20.016 23.241 1.00 31.79 1774 ARG A C 1
ATOM 1204 O O . ARG A 1 106 ? -42.620 20.298 22.790 1.00 34.56 1774 ARG A O 1
ATOM 1225 N N . LEU A 1 107 ? -44.441 18.969 22.845 1.00 30.40 1775 LEU A N 1
ATOM 1226 C CA . LEU A 1 107 ? -43.938 17.998 21.856 1.00 30.19 1775 LEU A CA 1
ATOM 1227 C C . LEU A 1 107 ? -44.986 17.834 20.795 1.00 29.33 1775 LEU A C 1
ATOM 1228 O O . LEU A 1 107 ? -46.151 18.014 21.072 1.00 32.72 1775 LEU A O 1
ATOM 1244 N N . GLY A 1 108 ? -44.602 17.386 19.613 1.00 31.18 1776 GLY A N 1
ATOM 1245 C CA . GLY A 1 108 ? -45.607 17.155 18.592 1.00 31.66 1776 GLY A CA 1
ATOM 1246 C C . GLY A 1 108 ? -44.948 16.573 17.355 1.00 31.83 1776 GLY A C 1
ATOM 1247 O O . GLY A 1 108 ? -43.726 16.384 17.285 1.00 29.41 1776 GLY A O 1
ATOM 1251 N N . GLY A 1 109 ? -45.782 16.361 16.339 1.00 32.66 1777 GLY A N 1
ATOM 1252 C CA . GLY A 1 109 ? -45.232 15.956 15.027 1.00 32.45 1777 GLY A CA 1
ATOM 1253 C C . GLY A 1 109 ? -46.363 15.746 14.035 1.00 33.58 1777 GLY A C 1
ATOM 1254 O O . GLY A 1 109 ? -47.525 15.656 14.408 1.00 29.95 1777 GLY A O 1
ATOM 1258 N N . TRP A 1 110 ? -45.994 15.690 12.757 1.00 32.08 1778 TRP A N 1
ATOM 1259 C CA . TRP A 1 110 ? -46.935 15.486 11.674 1.00 34.51 1778 TRP A CA 1
ATOM 1260 C C . TRP A 1 110 ? -47.049 13.975 11.426 1.00 35.42 1778 TRP A C 1
ATOM 1261 O O . TRP A 1 110 ? -46.018 13.287 11.311 1.00 33.93 1778 TRP A O 1
ATOM 1272 N N . SER A 1 111 ? -48.270 13.474 11.398 1.00 36.12 1779 SER A N 1
ATOM 1273 C CA . SER A 1 111 ? -48.537 12.066 11.173 1.00 36.75 1779 SER A CA 1
ATOM 1274 C C . SER A 1 111 ? -47.688 11.145 12.062 1.00 35.14 1779 SER A C 1
ATOM 1275 O O . SER A 1 111 ? -47.802 11.230 13.312 1.00 32.59 1779 SER A O 1
ATOM 1283 N N . PHE A 1 112 ? -46.837 10.282 11.463 1.00 33.91 1780 PHE A N 1
ATOM 1284 C CA . PHE A 1 112 ? -45.967 9.391 12.287 1.00 33.73 1780 PHE A CA 1
ATOM 1285 C C . PHE A 1 112 ? -45.250 10.131 13.419 1.00 31.10 1780 PHE A C 1
ATOM 1286 O O . PHE A 1 112 ? -45.103 9.616 14.536 1.00 32.23 1780 PHE A O 1
ATOM 1303 N N . GLY A 1 113 ? -44.772 11.350 13.158 1.00 30.81 1781 GLY A N 1
ATOM 1304 C CA . GLY A 1 113 ? -44.025 12.080 14.169 1.00 28.88 1781 GLY A CA 1
ATOM 1305 C C . GLY A 1 113 ? -44.857 12.382 15.400 1.00 30.38 1781 GLY A C 1
ATOM 1306 O O . GLY A 1 113 ? -44.342 12.429 16.514 1.00 30.07 1781 GLY A O 1
ATOM 1310 N N . GLY A 1 114 ? -46.156 12.610 15.206 1.00 31.26 1782 GLY A N 1
ATOM 1311 C CA . GLY A 1 114 ? -47.064 12.853 16.299 1.00 30.23 1782 GLY A CA 1
ATOM 1312 C C . GLY A 1 114 ? -47.219 11.612 17.155 1.00 31.38 1782 GLY A C 1
ATOM 1313 O O . GLY A 1 114 ? -47.279 11.720 18.391 1.00 29.01 1782 GLY A O 1
ATOM 1317 N N . VAL A 1 115 ? -47.223 10.423 16.511 1.00 29.77 1783 VAL A N 1
ATOM 1318 C CA . VAL A 1 115 ? -47.291 9.179 17.270 1.00 29.61 1783 VAL A CA 1
ATOM 1319 C C . VAL A 1 115 ? -46.042 9.014 18.135 1.00 30.35 1783 VAL A C 1
ATOM 1320 O O . VAL A 1 115 ? -46.132 8.706 19.332 1.00 29.53 1783 VAL A O 1
ATOM 1333 N N . VAL A 1 116 ? -44.850 9.265 17.554 1.00 33.08 1784 VAL A N 1
ATOM 1334 C CA . VAL A 1 116 ? -43.608 9.181 18.345 1.00 29.99 1784 VAL A CA 1
ATOM 1335 C C . VAL A 1 116 ? -43.642 10.197 19.493 1.00 30.29 1784 VAL A C 1
ATOM 1336 O O . VAL A 1 116 ? -43.261 9.902 20.650 1.00 27.12 1784 VAL A O 1
ATOM 1349 N N . ALA A 1 117 ? -44.163 11.407 19.195 1.00 31.58 1785 ALA A N 1
ATOM 1350 C CA . ALA A 1 117 ? -44.213 12.438 20.232 1.00 30.36 1785 ALA A CA 1
ATOM 1351 C C . ALA A 1 117 ? -45.118 12.002 21.370 1.00 29.43 1785 ALA A C 1
ATOM 1352 O O . ALA A 1 117 ? -44.796 12.218 22.545 1.00 27.96 1785 ALA A O 1
ATOM 1359 N N . LEU A 1 118 ? -46.215 11.298 21.044 1.00 27.55 1786 LEU A N 1
ATOM 1360 C CA . LEU A 1 118 ? -47.062 10.773 22.107 1.00 29.91 1786 LEU A CA 1
ATOM 1361 C C . LEU A 1 118 ? -46.291 9.795 23.007 1.00 31.04 1786 LEU A C 1
ATOM 1362 O O . LEU A 1 118 ? -46.412 9.816 24.262 1.00 29.75 1786 LEU A O 1
ATOM 1378 N N . GLU A 1 119 ? -45.595 8.854 22.386 1.00 29.65 1787 GLU A N 1
ATOM 1379 C CA . GLU A 1 119 ? -44.865 7.897 23.206 1.00 29.53 1787 GLU A CA 1
ATOM 1380 C C . GLU A 1 119 ? -43.765 8.579 23.999 1.00 28.66 1787 GLU A C 1
ATOM 1381 O O . GLU A 1 119 ? -43.534 8.220 25.185 1.00 30.21 1787 GLU A O 1
ATOM 1393 N N . MET A 1 120 ? -43.165 9.650 23.420 1.00 26.44 1788 MET A N 1
ATOM 1394 C CA . MET A 1 120 ? -42.196 10.438 24.187 1.00 30.81 1788 MET A CA 1
ATOM 1395 C C . MET A 1 120 ? -42.857 11.071 25.397 1.00 33.28 1788 MET A C 1
ATOM 1396 O O . MET A 1 120 ? -42.319 11.036 26.540 1.00 32.75 1788 MET A O 1
ATOM 1410 N N . ALA A 1 121 ? -44.039 11.687 25.165 1.00 30.66 1789 ALA A N 1
ATOM 1411 C CA . ALA A 1 121 ? -44.745 12.311 26.282 1.00 32.31 1789 ALA A CA 1
ATOM 1412 C C . ALA A 1 121 ? -45.120 11.313 27.329 1.00 29.92 1789 ALA A C 1
ATOM 1413 O O . ALA A 1 121 ? -44.982 11.604 28.555 1.00 34.76 1789 ALA A O 1
ATOM 1420 N N . SER A 1 122 ? -45.545 10.121 26.905 1.00 30.01 1790 SER A N 1
ATOM 1421 C CA . SER A 1 122 ? -45.883 9.039 27.819 1.00 33.79 1790 SER A CA 1
ATOM 1422 C C . SER A 1 122 ? -44.683 8.674 28.709 1.00 37.16 1790 SER A C 1
ATOM 1423 O O . SER A 1 122 ? -44.814 8.574 29.954 1.00 36.98 1790 SER A O 1
ATOM 1431 N N . GLN A 1 123 ? -43.495 8.541 28.092 1.00 32.93 1791 GLN A N 1
ATOM 1432 C CA . GLN A 1 123 ? -42.296 8.214 28.850 1.00 34.56 1791 GLN A CA 1
ATOM 1433 C C . GLN A 1 123 ? -41.864 9.359 29.756 1.00 33.64 1791 GLN A C 1
ATOM 1434 O O . GLN A 1 123 ? -41.524 9.135 30.939 1.00 34.67 1791 GLN A O 1
ATOM 1448 N N . MET A 1 124 ? -41.852 10.586 29.224 1.00 33.35 1792 MET A N 1
ATOM 1449 C CA . MET A 1 124 ? -41.386 11.699 30.063 1.00 38.87 1792 MET A CA 1
ATOM 1450 C C . MET A 1 124 ? -42.264 11.908 31.281 1.00 39.96 1792 MET A C 1
ATOM 1451 O O . MET A 1 124 ? -41.758 12.153 32.396 1.00 42.73 1792 MET A O 1
ATOM 1465 N N . THR A 1 125 ? -43.584 11.823 31.098 1.00 38.61 1793 THR A N 1
ATOM 1466 C CA . THR A 1 125 ? -44.470 12.031 32.232 1.00 41.90 1793 THR A CA 1
ATOM 1467 C C . THR A 1 125 ? 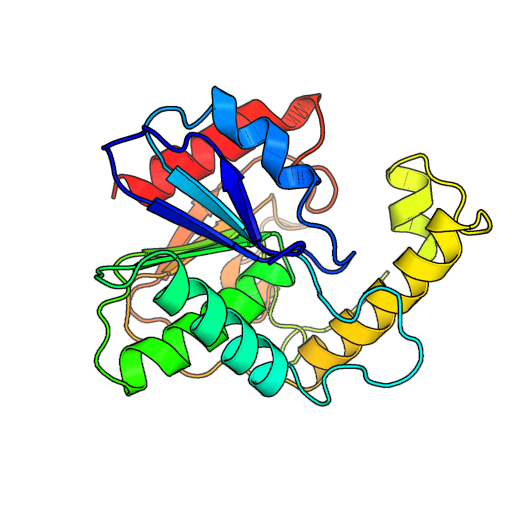-44.331 10.888 33.241 1.00 41.97 1793 THR A C 1
ATOM 1468 O O . THR A 1 125 ? -44.383 11.118 34.482 1.00 40.69 1793 THR A O 1
ATOM 1479 N N . ALA A 1 126 ? -44.076 9.659 32.739 1.00 41.20 1794 ALA A N 1
ATOM 1480 C CA . ALA A 1 126 ? -43.858 8.580 33.684 1.00 44.82 1794 ALA A CA 1
ATOM 1481 C C . ALA A 1 126 ? -42.573 8.776 34.467 1.00 46.49 1794 ALA A C 1
ATOM 1482 O O . ALA A 1 126 ? -42.394 8.108 35.486 1.00 50.12 1794 ALA A O 1
ATOM 1489 N N . HIS A 1 127 ? -41.670 9.657 34.015 1.00 45.92 1795 HIS A N 1
ATOM 1490 C CA . HIS A 1 127 ? -40.445 9.916 34.748 1.00 50.09 1795 HIS A CA 1
ATOM 1491 C C . HIS A 1 127 ? -40.424 11.322 35.353 1.00 50.41 1795 HIS A C 1
ATOM 1492 O O . HIS A 1 127 ? -39.380 11.816 35.808 1.00 51.98 1795 HIS A O 1
ATOM 1506 N N . GLY A 1 128 ? -41.592 11.889 35.526 1.00 46.54 1796 GLY A N 1
ATOM 1507 C CA . GLY A 1 128 ? -41.714 13.031 36.397 1.00 49.40 1796 GLY A CA 1
ATOM 1508 C C . GLY A 1 128 ? -41.671 14.356 35.704 1.00 48.85 1796 GLY A C 1
ATOM 1509 O O . GLY A 1 128 ? -41.665 15.391 36.393 1.00 51.63 1796 GLY A O 1
ATOM 1513 N N . ASP A 1 129 ? -41.639 14.373 34.374 1.00 45.95 1797 ASP A N 1
ATOM 1514 C CA . ASP A 1 129 ? -41.613 15.628 33.639 1.00 48.16 1797 ASP A CA 1
ATOM 1515 C C . ASP A 1 129 ? -43.032 16.126 33.414 1.00 46.69 1797 ASP A C 1
ATOM 1516 O O . ASP A 1 129 ? -43.984 15.345 33.365 1.00 46.16 1797 ASP A O 1
ATOM 1525 N N . GLU A 1 130 ? -43.174 17.435 33.285 1.00 46.95 1798 GLU A N 1
ATOM 1526 C CA . GLU A 1 130 ? -44.423 18.068 32.888 1.00 48.80 1798 GLU A CA 1
ATOM 1527 C C . GLU A 1 130 ? -44.424 18.237 31.366 1.00 44.04 1798 GLU A C 1
ATOM 1528 O O . GLU A 1 130 ? -43.499 18.845 30.816 1.00 43.39 1798 GLU A O 1
ATOM 1540 N N . VAL A 1 131 ? -45.426 17.685 30.690 1.00 43.10 1799 VAL A N 1
ATOM 1541 C CA . VAL A 1 131 ? -45.584 17.884 29.239 1.00 40.37 1799 VAL A CA 1
ATOM 1542 C C . VAL A 1 131 ? -46.879 18.665 29.110 1.00 41.69 1799 VAL A C 1
ATOM 1543 O O . VAL A 1 131 ? -47.967 18.098 29.232 1.00 43.27 1799 VAL A O 1
ATOM 1556 N N . SER A 1 132 ? -46.781 19.982 28.946 1.00 41.47 1800 SER A N 1
ATOM 1557 C CA . SER A 1 132 ? -47.976 20.817 28.939 1.00 44.91 1800 SER A CA 1
ATOM 1558 C C . SER A 1 132 ? -48.761 20.740 27.633 1.00 44.16 1800 SER A C 1
ATOM 1559 O O . SER A 1 132 ? -49.948 21.075 27.633 1.00 45.10 1800 SER A O 1
ATOM 1567 N N . ASP A 1 133 ? -48.151 20.326 26.521 1.00 38.68 1801 ASP A N 1
ATOM 1568 C CA . ASP A 1 133 ? -48.865 20.271 25.256 1.00 38.30 1801 ASP A CA 1
ATOM 1569 C C . ASP A 1 133 ? -48.285 19.110 24.436 1.00 36.56 1801 ASP A C 1
ATOM 1570 O O . ASP A 1 133 ? -47.060 18.915 24.387 1.00 36.05 1801 ASP A O 1
ATOM 1579 N N . LEU A 1 134 ? -49.158 18.399 23.739 1.00 37.83 1802 LEU A N 1
ATOM 1580 C CA . LEU A 1 134 ? -48.779 17.330 22.807 1.00 35.46 1802 LEU A CA 1
ATOM 1581 C C . LEU A 1 134 ? -49.598 17.546 21.551 1.00 35.92 1802 LEU A C 1
ATOM 1582 O O . LEU A 1 134 ? -50.813 17.586 21.613 1.00 36.49 1802 LEU A O 1
ATOM 1598 N N . LEU A 1 135 ? -48.932 17.725 20.419 1.00 34.52 1803 LEU A N 1
ATOM 1599 C CA . LEU A 1 135 ? -49.571 18.197 19.197 1.00 36.50 1803 LEU A CA 1
ATOM 1600 C C . LEU A 1 135 ? -49.476 17.066 18.196 1.00 35.19 1803 LEU A C 1
ATOM 1601 O O . LEU A 1 135 ? -48.380 16.763 17.748 1.00 34.45 1803 LEU A O 1
ATOM 1617 N N . LEU A 1 136 ? -50.584 16.448 17.887 1.00 34.82 1804 LEU A N 1
ATOM 1618 C CA . LEU A 1 136 ? -50.652 15.408 16.868 1.00 36.07 1804 LEU A CA 1
ATOM 1619 C C . LEU A 1 136 ? -51.227 16.030 15.593 1.00 35.54 1804 LEU A C 1
ATOM 1620 O O . LEU A 1 136 ? -52.423 16.303 15.513 1.00 36.97 1804 LEU A O 1
ATOM 1636 N N . VAL A 1 137 ? -50.390 16.271 14.614 1.00 35.42 1805 VAL A N 1
ATOM 1637 C CA . VAL A 1 137 ? -50.843 16.986 13.420 1.00 35.96 1805 VAL A CA 1
ATOM 1638 C C . VAL A 1 137 ? -51.334 15.927 12.443 1.00 36.74 1805 VAL A C 1
ATOM 1639 O O . VAL A 1 137 ? -50.538 15.285 11.728 1.00 35.86 1805 VAL A O 1
ATOM 1652 N N . ASP A 1 138 ? -52.646 15.714 12.449 1.00 35.23 1806 ASP A N 1
ATOM 1653 C CA . ASP A 1 138 ? -53.304 14.733 11.595 1.00 41.04 1806 ASP A CA 1
ATOM 1654 C C . ASP A 1 138 ? -52.659 13.346 11.695 1.00 42.01 1806 ASP A C 1
ATOM 1655 O O . ASP A 1 138 ? -52.619 12.604 10.705 1.00 40.01 1806 ASP A O 1
ATOM 1664 N N . SER A 1 139 ? -52.279 12.940 12.913 1.00 39.43 1807 SER A N 1
ATOM 1665 C CA . SER A 1 139 ? -51.745 11.596 13.134 1.00 36.65 1807 SER A CA 1
ATOM 1666 C C . SER A 1 139 ? -52.858 10.544 13.193 1.00 39.89 1807 SER A C 1
ATOM 1667 O O . SER A 1 139 ? -53.993 10.837 13.622 1.00 40.09 1807 SER A O 1
ATOM 1675 N N . HIS A 1 140 ? -52.527 9.306 12.780 1.00 40.26 1808 HIS A N 1
ATOM 1676 C CA A HIS A 1 140 ? -53.396 8.151 12.963 0.64 44.77 1808 HIS A CA 1
ATOM 1677 C CA B HIS A 1 140 ? -53.387 8.140 12.938 0.36 44.95 1808 HIS A CA 1
ATOM 1678 C C . HIS A 1 140 ? -52.701 7.070 13.788 1.00 42.89 1808 HIS A C 1
ATOM 1679 O O . HIS A 1 140 ? -51.469 7.001 13.853 1.00 39.63 1808 HIS A O 1
ATOM 1704 N N . ASN A 1 141 ? -53.516 6.201 14.396 1.00 44.59 1809 ASN A N 1
ATOM 1705 C CA . ASN A 1 141 ? -53.043 5.065 15.172 1.00 44.96 1809 ASN A CA 1
ATOM 1706 C C . ASN A 1 141 ? -53.230 3.810 14.336 1.00 49.09 1809 ASN A C 1
ATOM 1707 O O . ASN A 1 141 ? -54.283 3.160 14.382 1.00 52.11 1809 ASN A O 1
ATOM 1718 N N . LEU A 1 142 ? -52.192 3.452 13.569 1.00 51.20 1810 LEU A N 1
ATOM 1719 C CA . LEU A 1 142 ? -52.306 2.341 12.620 1.00 55.28 1810 LEU A CA 1
ATOM 1720 C C . LEU A 1 142 ? -52.513 0.988 13.301 1.00 54.90 1810 LEU A C 1
ATOM 1721 O O . LEU A 1 142 ? -53.085 0.067 12.713 1.00 57.55 1810 LEU A O 1
ATOM 1737 N N . ASN A 1 143 ? -52.037 0.824 14.514 1.00 51.64 1811 ASN A N 1
ATOM 1738 C CA . ASN A 1 143 ? -52.291 -0.438 15.186 1.00 53.01 1811 ASN A CA 1
ATOM 1739 C C . ASN A 1 143 ? -53.772 -0.701 15.409 1.00 57.84 1811 ASN A C 1
ATOM 1740 O O . ASN A 1 143 ? -54.180 -1.850 15.622 1.00 55.05 1811 ASN A O 1
ATOM 1751 N N . ALA A 1 144 ? -54.589 0.344 15.433 1.00 65.81 1812 ALA A N 1
ATOM 1752 C CA . ALA A 1 144 ? -56.021 0.180 15.595 1.00 72.11 1812 ALA A CA 1
ATOM 1753 C C . ALA A 1 144 ? -56.692 0.236 14.233 1.00 77.97 1812 ALA A C 1
ATOM 1754 O O . ALA A 1 144 ? -57.283 -0.752 13.771 1.00 81.41 1812 ALA A O 1
ATOM 1761 N N . ALA A 1 145 ? -56.591 1.388 13.578 1.00 78.49 1813 ALA A N 1
ATOM 1762 C CA . ALA A 1 145 ? -57.177 1.622 12.259 1.00 82.18 1813 ALA A CA 1
ATOM 1763 C C . ALA A 1 145 ? -56.064 1.763 11.222 1.00 82.13 1813 ALA A C 1
ATOM 1764 O O . ALA A 1 145 ? -55.657 2.892 10.889 1.00 80.06 1813 ALA A O 1
ATOM 1766 N N . PRO A 1 146 ? -55.524 0.624 10.715 1.00 85.09 1814 PRO A N 1
ATOM 1767 C CA . PRO A 1 146 ? -54.548 0.534 9.613 1.00 86.32 1814 PRO A CA 1
ATOM 1768 C C . PRO A 1 146 ? -55.035 1.156 8.287 1.00 89.07 1814 PRO A C 1
ATOM 1769 O O . PRO A 1 146 ? -56.187 0.955 7.862 1.00 92.69 1814 PRO A O 1
ATOM 1773 N N . GLY A 1 154 ? -48.649 3.442 -1.467 1.00 84.87 1822 GLY A N 1
ATOM 1774 C CA . GLY A 1 1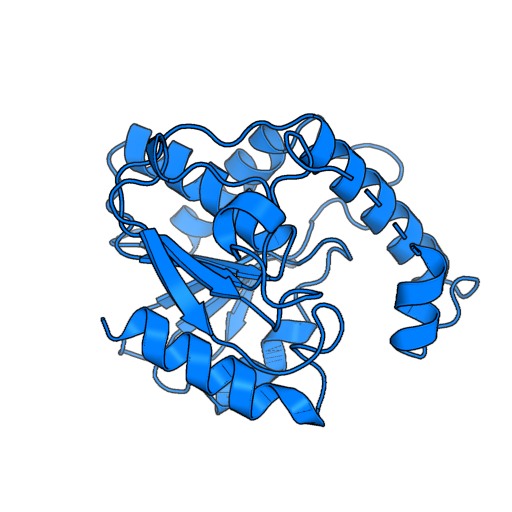54 ? -48.527 4.899 -1.508 1.00 84.42 1822 GLY A CA 1
ATOM 1775 C C . GLY A 1 154 ? -47.146 5.402 -1.076 1.00 84.09 1822 GLY A C 1
ATOM 1776 O O . GLY A 1 154 ? -46.886 6.626 -1.069 1.00 80.25 1822 GLY A O 1
ATOM 1780 N N . VAL A 1 155 ? -46.276 4.445 -0.701 1.00 86.35 1823 VAL A N 1
ATOM 1781 C CA . VAL A 1 155 ? -44.871 4.692 -0.383 1.00 83.78 1823 VAL A CA 1
ATOM 1782 C C . VAL A 1 155 ? -44.246 5.492 -1.523 1.00 80.57 1823 VAL A C 1
ATOM 1783 O O . VAL A 1 155 ? -43.862 6.654 -1.359 1.00 82.73 1823 VAL A O 1
ATOM 1787 N N . ARG A 1 156 ? -44.121 4.869 -2.704 1.00 71.19 1824 ARG A N 1
ATOM 1788 C CA . ARG A 1 156 ? -43.558 5.606 -3.836 1.00 66.72 1824 ARG A CA 1
ATOM 1789 C C . ARG A 1 156 ? -44.425 6.810 -4.209 1.00 68.66 1824 ARG A C 1
ATOM 1790 O O . ARG A 1 156 ? -43.889 7.887 -4.514 1.00 64.61 1824 ARG A O 1
ATOM 1811 N N . GLN A 1 157 ? -45.761 6.645 -4.210 1.00 79.35 1825 GLN A N 1
ATOM 1812 C CA . GLN A 1 157 ? -46.657 7.684 -4.719 1.00 87.36 1825 GLN A CA 1
ATOM 1813 C C . GLN A 1 157 ? -46.513 8.979 -3.920 1.00 82.44 1825 GLN A C 1
ATOM 1814 O O . GLN A 1 157 ? -46.708 10.075 -4.467 1.00 84.87 1825 GLN A O 1
ATOM 1828 N N . ARG A 1 158 ? -46.120 8.871 -2.633 1.00 73.06 1826 ARG A N 1
ATOM 1829 C CA . ARG A 1 158 ? -45.946 10.069 -1.794 1.00 68.34 1826 ARG A CA 1
ATOM 1830 C C . ARG A 1 158 ? -44.798 10.928 -2.309 1.00 67.62 1826 ARG A C 1
ATOM 1831 O O . ARG A 1 158 ? -44.920 12.163 -2.391 1.00 64.58 1826 ARG A O 1
ATOM 1835 N N . LEU A 1 159 ? -43.689 10.272 -2.689 1.00 70.48 1827 LEU A N 1
ATOM 1836 C CA . LEU A 1 159 ? -42.572 10.989 -3.287 1.00 72.20 1827 LEU A CA 1
ATOM 1837 C C . LEU A 1 159 ? -42.974 11.601 -4.606 1.00 72.97 1827 LEU A C 1
ATOM 1838 O O . LEU A 1 159 ? -42.761 12.799 -4.838 1.00 72.42 1827 LEU A O 1
ATOM 1854 N N . VAL A 1 160 ? -43.536 10.782 -5.508 1.00 73.54 1828 VAL A N 1
ATOM 1855 C CA . VAL A 1 160 ? -44.001 11.358 -6.760 1.00 73.49 1828 VAL A CA 1
ATOM 1856 C C . VAL A 1 160 ? -44.804 12.622 -6.463 1.00 73.03 1828 VAL A C 1
ATOM 1857 O O . VAL A 1 160 ? -44.604 13.661 -7.121 1.00 69.35 1828 VAL A O 1
ATOM 1870 N N . GLU A 1 161 ? -45.662 12.586 -5.403 1.00 72.75 1829 GLU A N 1
ATOM 1871 C CA . GLU A 1 161 ? -46.486 13.757 -5.093 1.00 77.75 1829 GLU A CA 1
ATOM 1872 C C . GLU A 1 161 ? -45.633 14.929 -4.570 1.00 80.72 1829 GLU A C 1
ATOM 1873 O O . GLU A 1 161 ? -45.958 16.101 -4.843 1.00 83.15 1829 GLU A O 1
ATOM 1881 N N . LEU A 1 162 ? -44.538 14.627 -3.840 1.00 79.84 1830 LEU A N 1
ATOM 1882 C CA . LEU A 1 162 ? -43.511 15.597 -3.457 1.00 78.32 1830 LEU A CA 1
ATOM 1883 C C . LEU A 1 162 ? -42.600 16.049 -4.606 1.00 76.02 1830 LEU A C 1
ATOM 1884 O O . LEU A 1 162 ? -41.778 16.951 -4.401 1.00 75.56 1830 LEU A O 1
ATOM 1888 N N . GLY A 1 163 ? -42.678 15.435 -5.793 1.00 71.83 1831 GLY A N 1
ATOM 1889 C CA . GLY A 1 163 ? -41.770 15.824 -6.855 1.00 70.76 1831 GLY A CA 1
ATOM 1890 C C . GLY A 1 163 ? -40.389 15.177 -6.854 1.00 69.46 1831 GLY A C 1
ATOM 1891 O O . GLY A 1 163 ? -39.520 15.626 -7.625 1.00 70.97 1831 GLY A O 1
ATOM 1895 N N . VAL A 1 164 ? -40.170 14.118 -6.080 1.00 68.96 1832 VAL A N 1
ATOM 1896 C CA . VAL A 1 164 ? -38.903 13.381 -6.051 1.00 70.85 1832 VAL A CA 1
ATOM 1897 C C . VAL A 1 164 ? -39.036 12.093 -6.851 1.00 70.37 1832 VAL A C 1
ATOM 1898 O O . VAL A 1 164 ? -40.096 11.473 -6.908 1.00 68.71 1832 VAL A O 1
ATOM 1911 N N . ASP A 1 165 ? -37.952 11.700 -7.481 1.00 69.54 1833 ASP A N 1
ATOM 1912 C CA . ASP A 1 165 ? -37.950 10.450 -8.208 1.00 72.99 1833 ASP A CA 1
ATOM 1913 C C . ASP A 1 165 ? -37.778 9.334 -7.190 1.00 70.83 1833 ASP A C 1
ATOM 1914 O O . ASP A 1 165 ? -36.726 9.221 -6.561 1.00 69.08 1833 ASP A O 1
ATOM 1923 N N . PRO A 1 166 ? -38.779 8.500 -6.963 1.00 74.33 1834 PRO A N 1
ATOM 1924 C CA . PRO A 1 166 ? -38.542 7.362 -6.045 1.00 74.66 1834 PRO A CA 1
ATOM 1925 C C . PRO A 1 166 ? -37.299 6.548 -6.390 1.00 76.15 1834 PRO A C 1
ATOM 1926 O O . PRO A 1 166 ? -36.688 5.940 -5.501 1.00 76.03 1834 PRO A O 1
ATOM 1937 N N . ASP A 1 167 ? -36.868 6.523 -7.654 1.00 75.67 1835 ASP A N 1
ATOM 1938 C CA . ASP A 1 167 ? -35.683 5.743 -7.960 1.00 78.21 1835 ASP A CA 1
ATOM 1939 C C . ASP A 1 167 ? -34.366 6.514 -7.912 1.00 79.10 1835 ASP A C 1
ATOM 1940 O O . ASP A 1 167 ? -33.311 5.906 -8.109 1.00 82.79 1835 ASP A O 1
ATOM 1949 N N . SER A 1 168 ? -34.376 7.810 -7.679 1.00 82.56 1836 SER A N 1
ATOM 1950 C CA . SER A 1 168 ? -33.155 8.579 -7.469 1.00 87.34 1836 SER A CA 1
ATOM 1951 C C . SER A 1 168 ? -32.474 8.162 -6.156 1.00 87.32 1836 SER A C 1
ATOM 1952 O O . SER A 1 168 ? -33.043 7.406 -5.353 1.00 85.14 1836 SER A O 1
ATOM 1960 N N . PRO A 1 169 ? -31.249 8.651 -5.907 1.00 89.76 1837 PRO A N 1
ATOM 1961 C CA . PRO A 1 169 ? -30.579 8.294 -4.646 1.00 88.62 1837 PRO A CA 1
ATOM 1962 C C . PRO A 1 169 ? -31.360 8.731 -3.420 1.00 82.44 1837 PRO A C 1
ATOM 1963 O O . PRO A 1 169 ? -31.432 7.970 -2.453 1.00 81.52 1837 PRO A O 1
ATOM 1974 N N . GLU A 1 170 ? -31.945 9.935 -3.440 1.00 79.38 1838 GLU A N 1
ATOM 1975 C CA . GLU A 1 170 ? -32.823 10.342 -2.351 1.00 75.09 1838 GLU A CA 1
ATOM 1976 C C . GLU A 1 170 ? -34.036 9.421 -2.268 1.00 70.42 1838 GLU A C 1
ATOM 1977 O O . GLU A 1 170 ? -34.508 9.093 -1.171 1.00 67.63 1838 GLU A O 1
ATOM 1981 N N . GLY A 1 171 ? -34.512 8.957 -3.439 1.00 65.19 1839 GLY A N 1
ATOM 1982 C CA . GLY A 1 171 ? -35.846 8.397 -3.514 1.00 60.56 1839 GLY A CA 1
ATOM 1983 C C . GLY A 1 171 ? -35.942 7.101 -2.756 1.00 59.20 1839 GLY A C 1
ATOM 1984 O O . GLY A 1 171 ? -36.842 6.907 -1.908 1.00 55.70 1839 GLY A O 1
ATOM 1988 N N . VAL A 1 172 ? -34.991 6.215 -3.039 1.00 63.36 1840 VAL A N 1
ATOM 1989 C CA . VAL A 1 172 ? -34.911 4.882 -2.474 1.00 66.08 1840 VAL A CA 1
ATOM 1990 C C . VAL A 1 172 ? -34.777 4.929 -0.956 1.00 60.42 1840 VAL A C 1
ATOM 1991 O O . VAL A 1 172 ? -35.413 4.151 -0.241 1.00 58.26 1840 VAL A O 1
ATOM 2004 N N . ASP A 1 173 ? -33.893 5.786 -0.455 1.00 63.32 1841 ASP A N 1
ATOM 2005 C CA . ASP A 1 173 ? -33.739 5.911 0.999 1.00 62.24 1841 ASP A CA 1
ATOM 2006 C C . ASP A 1 173 ? -35.036 6.348 1.635 1.00 56.71 1841 ASP A C 1
ATOM 2007 O O . ASP A 1 173 ? -35.355 5.971 2.785 1.00 53.88 1841 ASP A O 1
ATOM 2016 N N . VAL A 1 174 ? -35.737 7.278 0.978 1.00 50.72 1842 VAL A N 1
ATOM 2017 C CA . VAL A 1 174 ? -36.932 7.749 1.629 1.00 47.05 1842 VAL A CA 1
ATOM 2018 C C . VAL A 1 174 ? -37.971 6.639 1.672 1.00 46.09 1842 VAL A C 1
ATOM 2019 O O . VAL A 1 174 ? -38.675 6.460 2.667 1.00 42.65 1842 VAL A O 1
ATOM 2032 N N . VAL A 1 175 ? -38.161 5.934 0.556 1.00 50.85 1843 VAL A N 1
ATOM 2033 C CA . VAL A 1 175 ? -39.189 4.895 0.601 1.00 53.24 1843 VAL A CA 1
ATOM 2034 C C . VAL A 1 175 ? -38.821 3.847 1.656 1.00 51.67 1843 VAL A C 1
ATOM 2035 O O . VAL A 1 175 ? -39.703 3.308 2.315 1.00 50.59 1843 VAL A O 1
ATOM 2048 N N . GLU A 1 176 ? -37.535 3.505 1.763 1.00 53.27 1844 GLU A N 1
ATOM 2049 C CA . GLU A 1 176 ? -37.105 2.524 2.755 1.00 57.39 1844 GLU A CA 1
ATOM 2050 C C . GLU A 1 176 ? -37.429 3.032 4.168 1.00 53.22 1844 GLU A C 1
ATOM 2051 O O . GLU A 1 176 ? -38.146 2.383 4.937 1.00 54.38 1844 GLU A O 1
ATOM 2059 N N . GLU A 1 177 ? -37.003 4.248 4.453 1.00 51.04 1845 GLU A N 1
ATOM 2060 C CA . GLU A 1 177 ? -37.323 4.873 5.729 1.00 46.75 1845 GLU A CA 1
ATOM 2061 C C . GLU A 1 177 ? -38.819 4.820 6.006 1.00 45.98 1845 GLU A C 1
ATOM 2062 O O . GLU A 1 177 ? -39.267 4.500 7.127 1.00 45.23 1845 GLU A O 1
ATOM 2074 N N . LEU A 1 178 ? -39.615 5.236 5.036 1.00 44.52 1846 LEU A N 1
ATOM 2075 C CA . LEU A 1 178 ? -41.062 5.246 5.189 1.00 44.30 1846 LEU A CA 1
ATOM 2076 C C . LEU A 1 178 ? -41.622 3.876 5.544 1.00 51.06 1846 LEU A C 1
ATOM 2077 O O . LEU A 1 178 ? -42.563 3.759 6.327 1.00 52.75 1846 LEU A O 1
ATOM 2093 N N . LEU A 1 179 ? -41.157 2.832 4.872 1.00 59.72 1847 LEU A N 1
ATOM 2094 C CA . LEU A 1 179 ? -41.872 1.593 5.118 1.00 63.43 1847 LEU A CA 1
ATOM 2095 C C . LEU A 1 179 ? -41.519 1.056 6.504 1.00 57.22 1847 LEU A C 1
ATOM 2096 O O . LEU A 1 179 ? -42.402 0.569 7.213 1.00 53.61 1847 LEU A O 1
ATOM 2112 N N . HIS A 1 180 ? -40.251 1.173 6.889 1.00 53.03 1848 HIS A N 1
ATOM 2113 C CA . HIS A 1 180 ? -39.887 0.836 8.238 1.00 54.78 1848 HIS A CA 1
ATOM 2114 C C . HIS A 1 180 ? -40.682 1.638 9.303 1.00 51.32 1848 HIS A C 1
ATOM 2115 O O . HIS A 1 180 ? -41.128 1.066 10.305 1.00 49.58 1848 HIS A O 1
ATOM 2129 N N . ASN A 1 181 ? -40.710 2.973 9.192 1.00 45.32 1849 ASN A N 1
ATOM 2130 C CA . ASN A 1 181 ? -41.457 3.712 10.202 1.00 43.95 1849 ASN A CA 1
ATOM 2131 C C . ASN A 1 181 ? -42.912 3.293 10.190 1.00 43.84 1849 ASN A C 1
ATOM 2132 O O . ASN A 1 181 ? -43.528 3.189 11.246 1.00 40.76 1849 ASN A O 1
ATOM 2143 N N . GLY A 1 182 ? -43.474 2.954 9.021 1.00 46.71 1850 GLY A N 1
ATOM 2144 C CA . GLY A 1 182 ? -44.859 2.504 9.045 1.00 46.93 1850 GLY A CA 1
ATOM 2145 C C . GLY A 1 182 ? -44.997 1.146 9.760 1.00 46.35 1850 GLY A C 1
ATOM 2146 O O . GLY A 1 182 ? -46.017 0.876 10.416 1.00 46.27 1850 GLY A O 1
ATOM 2150 N N . ALA A 1 183 ? -43.950 0.350 9.714 1.00 42.12 1851 ALA A N 1
ATOM 2151 C CA . ALA A 1 183 ? -43.962 -0.941 10.415 1.00 45.53 1851 ALA A CA 1
ATOM 2152 C C . ALA A 1 183 ? -43.822 -0.713 11.944 1.00 41.03 1851 ALA A C 1
ATOM 2153 O O . ALA A 1 183 ? -44.482 -1.385 12.739 1.00 40.52 1851 ALA A O 1
ATOM 2160 N N . LEU A 1 184 ? -43.020 0.266 12.322 1.00 38.48 1852 LEU A N 1
ATOM 2161 C CA . LEU A 1 184 ? -42.883 0.642 13.745 1.00 35.98 1852 LEU A CA 1
ATOM 2162 C C . LEU A 1 184 ? -44.211 1.067 14.272 1.00 38.35 1852 LEU A C 1
ATOM 2163 O O . LEU A 1 184 ? -44.659 0.588 15.319 1.00 37.95 1852 LEU A O 1
ATOM 2179 N N . ALA A 1 185 ? -44.913 1.918 13.515 1.00 38.45 1853 ALA A N 1
ATOM 2180 C CA . ALA A 1 185 ? -46.227 2.395 13.950 1.00 38.49 1853 ALA A CA 1
ATOM 2181 C C . ALA A 1 185 ? -47.268 1.258 14.016 1.00 41.11 1853 ALA A C 1
ATOM 2182 O O . ALA A 1 185 ? -48.134 1.246 14.901 1.00 42.76 1853 ALA A O 1
ATOM 2189 N N . ALA A 1 186 ? -47.239 0.346 13.081 1.00 43.76 1854 ALA A N 1
ATOM 2190 C CA . ALA A 1 186 ? -48.253 -0.717 13.055 1.00 49.75 1854 ALA A CA 1
ATOM 2191 C C . ALA A 1 186 ? -48.137 -1.658 14.263 1.00 49.62 1854 ALA A C 1
ATOM 2192 O O . ALA A 1 186 ? -49.145 -2.243 14.707 1.00 49.87 1854 ALA A O 1
ATOM 2199 N N . GLN A 1 187 ? -46.914 -1.821 14.787 1.00 47.76 1855 GLN A N 1
ATOM 2200 C CA . GLN A 1 187 ? -46.632 -2.704 15.914 1.00 45.42 1855 GLN A CA 1
ATOM 2201 C C . GLN A 1 187 ? -46.836 -2.000 17.258 1.00 43.68 1855 GLN A C 1
ATOM 2202 O O . GLN A 1 187 ? -46.854 -2.672 18.308 1.00 42.15 1855 GLN A O 1
ATOM 2216 N N . TYR A 1 188 ? -47.027 -0.688 17.236 1.00 42.89 1856 TYR A N 1
ATOM 2217 C CA . TYR A 1 188 ? -47.150 0.134 18.438 1.00 39.19 1856 TYR A CA 1
ATOM 2218 C C . TYR A 1 188 ? -48.608 0.423 18.763 1.00 41.24 1856 TYR A C 1
ATOM 2219 O O . TYR A 1 188 ? -49.338 0.998 17.942 1.00 41.39 1856 TYR A O 1
ATOM 2237 N N . ALA A 1 189 ? -48.976 0.238 20.024 1.00 40.90 1857 ALA A N 1
ATOM 2238 C CA . ALA A 1 189 ? -50.285 0.694 20.474 1.00 40.87 1857 ALA A CA 1
ATOM 2239 C C . ALA A 1 189 ? -50.140 1.876 21.416 1.00 42.74 1857 ALA A C 1
ATOM 2240 O O . ALA A 1 189 ? -49.394 1.793 22.407 1.00 40.21 1857 ALA A O 1
ATOM 2247 N N . PRO A 1 190 ? -50.836 2.981 21.171 1.00 47.22 1858 PRO A N 1
ATOM 2248 C CA . PRO A 1 190 ? -50.629 4.164 22.032 1.00 46.96 1858 PRO A CA 1
ATOM 2249 C C . PRO A 1 190 ? -51.276 3.922 23.381 1.00 46.54 1858 PRO A C 1
ATOM 2250 O O . PRO A 1 190 ? -52.360 3.353 23.467 1.00 48.32 1858 PRO A O 1
ATOM 2261 N N . PRO A 1 191 ? -50.608 4.249 24.458 1.00 44.78 1859 PRO A N 1
ATOM 2262 C CA . PRO A 1 191 ? -51.206 4.016 25.770 1.00 47.26 1859 PRO A CA 1
ATOM 2263 C C . PRO A 1 191 ? -52.171 5.141 26.140 1.00 49.36 1859 PRO A C 1
ATOM 2264 O O . PRO A 1 191 ? -52.068 6.290 25.690 1.00 45.28 1859 PRO A O 1
ATOM 2275 N N . ALA A 1 192 ? -53.055 4.805 27.065 1.00 52.97 1860 ALA A N 1
ATOM 2276 C CA . ALA A 1 192 ? -53.776 5.830 27.796 1.00 55.63 1860 ALA A CA 1
ATOM 2277 C C . ALA A 1 192 ? -52.804 6.928 28.242 1.00 55.08 1860 ALA A C 1
ATOM 2278 O O . ALA A 1 192 ? -51.713 6.649 28.748 1.00 55.99 1860 ALA A O 1
ATOM 2285 N N . TYR A 1 193 ? -53.174 8.185 27.992 1.00 52.58 1861 TYR A N 1
ATOM 2286 C CA . TYR A 1 193 ? -52.338 9.332 28.326 1.00 51.25 1861 TYR A CA 1
ATOM 2287 C C . TYR A 1 193 ? -53.244 10.462 28.820 1.00 54.32 1861 TYR A C 1
ATOM 2288 O O . TYR A 1 193 ? -54.184 10.856 28.124 1.00 54.27 1861 TYR A O 1
ATOM 2306 N N . ARG A 1 194 ? -52.960 10.989 30.013 1.00 55.12 1862 ARG A N 1
ATOM 2307 C CA . ARG A 1 194 ? -53.914 11.894 30.650 1.00 57.04 1862 ARG A CA 1
ATOM 2308 C C . ARG A 1 194 ? -53.624 13.358 30.389 1.00 57.14 1862 ARG A C 1
ATOM 2309 O O . ARG A 1 194 ? -54.495 14.198 30.642 1.00 59.83 1862 ARG A O 1
ATOM 2330 N N . GLY A 1 195 ? -52.445 13.692 29.935 1.00 54.27 1863 GLY A N 1
ATOM 2331 C CA . GLY A 1 195 ? -52.127 15.079 29.683 1.00 55.07 1863 GLY A CA 1
ATOM 2332 C C . GLY A 1 195 ? -52.919 15.666 28.519 1.00 53.07 1863 GLY A C 1
ATOM 2333 O O . GLY A 1 195 ? -53.704 14.986 27.868 1.00 52.32 1863 GLY A O 1
ATOM 2337 N N . ARG A 1 196 ? -52.744 16.972 28.319 1.00 52.59 1864 ARG A N 1
ATOM 2338 C CA . ARG A 1 196 ? -53.401 17.676 27.227 1.00 55.62 1864 ARG A CA 1
ATOM 2339 C C . ARG A 1 196 ? -52.848 17.247 25.869 1.00 52.29 1864 ARG A C 1
ATOM 2340 O O . ARG A 1 196 ? -51.638 17.291 25.658 1.00 49.18 1864 ARG A O 1
ATOM 2361 N N . VAL A 1 197 ? -53.731 16.819 24.955 1.00 53.30 1865 VAL A N 1
ATOM 2362 C CA . VAL A 1 197 ? -53.382 16.370 23.610 1.00 51.35 1865 VAL A CA 1
ATOM 2363 C C . VAL A 1 197 ? -54.206 17.170 22.597 1.00 51.40 1865 VAL A C 1
ATOM 2364 O O . VAL A 1 197 ? -55.419 17.296 22.745 1.00 53.50 1865 VAL A O 1
ATOM 2377 N N . SER A 1 198 ? -53.564 17.783 21.635 1.00 46.58 1866 SER A N 1
ATOM 2378 C CA . SER A 1 198 ? -54.275 18.456 20.562 1.00 47.41 1866 SER A CA 1
ATOM 2379 C C . SER A 1 198 ? -54.132 17.576 19.337 1.00 42.42 1866 SER A C 1
ATOM 2380 O O . SER A 1 198 ? -53.009 17.301 18.934 1.00 41.02 1866 SER A O 1
ATOM 2388 N N . LEU A 1 199 ? -55.237 17.129 18.771 1.00 41.33 1867 LEU A N 1
ATOM 2389 C CA . LEU A 1 199 ? -55.256 16.390 17.511 1.00 40.35 1867 LEU A CA 1
ATOM 2390 C C . LEU A 1 199 ? -55.788 17.311 16.405 1.00 41.12 1867 LEU A C 1
ATOM 2391 O O . LEU A 1 199 ? -56.976 17.691 16.413 1.00 42.40 1867 LEU A O 1
ATOM 2407 N N . LEU A 1 200 ? -54.926 17.701 15.488 1.00 37.22 1868 LEU A N 1
ATOM 2408 C CA . LEU A 1 200 ? -55.317 18.574 14.394 1.00 40.44 1868 LEU A CA 1
ATOM 2409 C C . LEU A 1 200 ? -55.772 17.638 13.266 1.00 41.58 1868 LEU A C 1
ATOM 2410 O O . LEU A 1 200 ? -55.029 16.731 12.898 1.00 39.69 1868 LEU A O 1
ATOM 2426 N N . VAL A 1 201 ? -56.990 17.811 12.772 1.00 44.67 1869 VAL A N 1
ATOM 2427 C CA . VAL A 1 201 ? -57.561 16.886 11.784 1.00 46.55 1869 VAL A CA 1
ATOM 2428 C C . VAL A 1 201 ? -57.883 17.617 10.487 1.00 47.34 1869 VAL A C 1
ATOM 2429 O O . VAL A 1 201 ? -58.581 18.640 10.484 1.00 47.70 1869 VAL A O 1
ATOM 2442 N N . THR A 1 202 ? -57.417 17.060 9.385 1.00 48.75 1870 THR A N 1
ATOM 2443 C CA . THR A 1 202 ? -57.944 17.406 8.076 1.00 50.86 1870 THR A CA 1
ATOM 2444 C C . THR A 1 202 ? -59.343 16.837 7.841 1.00 55.63 1870 THR A C 1
ATOM 2445 O O . THR A 1 202 ? -59.846 16.024 8.616 1.00 56.96 1870 THR A O 1
ATOM 2456 N N . PRO A 1 203 ? -60.018 17.304 6.767 1.00 58.08 1871 PRO A N 1
ATOM 2457 C CA . PRO A 1 203 ? -61.371 16.825 6.464 1.00 63.36 1871 PRO A CA 1
ATOM 2458 C C . PRO A 1 203 ? -61.447 15.316 6.282 1.00 67.76 1871 PRO A C 1
ATOM 2459 O O . PRO A 1 203 ? -60.586 14.684 5.651 1.00 66.26 1871 PRO A O 1
ATOM 2470 N N . THR A 1 204 ? -62.515 14.752 6.827 1.00 74.13 1872 THR A N 1
ATOM 2471 C CA . THR A 1 204 ? -62.663 13.308 7.005 1.00 77.70 1872 THR A CA 1
ATOM 2472 C C . THR A 1 204 ? -63.677 12.810 5.997 1.00 84.41 1872 THR A C 1
ATOM 2473 O O . THR A 1 204 ? -64.810 13.312 5.951 1.00 84.64 1872 THR A O 1
ATOM 2484 N N . ASP A 1 205 ? -63.273 11.829 5.191 1.00 89.66 1873 ASP A N 1
ATOM 2485 C CA . ASP A 1 205 ? -64.126 11.341 4.107 1.00 94.35 1873 ASP A CA 1
ATOM 2486 C C . ASP A 1 205 ? -65.529 11.028 4.624 1.00 95.66 1873 ASP A C 1
ATOM 2487 O O . ASP A 1 205 ? -65.694 10.305 5.611 1.00 98.75 1873 ASP A O 1
ATOM 2491 N N . GLY A 1 206 ? -66.545 11.602 3.964 1.00 92.62 1874 GLY A N 1
ATOM 2492 C CA . GLY A 1 206 ? -67.929 11.511 4.410 1.00 92.49 1874 GLY A CA 1
ATOM 2493 C C . GLY A 1 206 ? -68.282 12.236 5.699 1.00 90.49 1874 GLY A C 1
ATOM 2494 O O . GLY A 1 206 ? -69.354 11.980 6.260 1.00 93.13 1874 GLY A O 1
ATOM 2498 N N . ASP A 1 207 ? -67.423 13.130 6.177 1.00 87.30 1875 ASP A N 1
ATOM 2499 C CA . ASP A 1 207 ? -67.568 13.793 7.477 1.00 84.51 1875 ASP A CA 1
ATOM 2500 C C . ASP A 1 207 ? -67.969 12.811 8.590 1.00 81.99 1875 ASP A C 1
ATOM 2501 O O . ASP A 1 207 ? -68.927 13.023 9.336 1.00 83.95 1875 ASP A O 1
ATOM 2505 N N . ARG A 1 208 ? -67.202 11.732 8.732 1.00 76.85 1876 ARG A N 1
ATOM 2506 C CA . ARG A 1 208 ? -67.400 10.846 9.877 1.00 74.65 1876 ARG A CA 1
ATOM 2507 C C . ARG A 1 208 ? -66.544 11.323 11.065 1.00 70.02 1876 ARG A C 1
ATOM 2508 O O . ARG A 1 208 ? -65.684 12.205 10.926 1.00 67.00 1876 ARG A O 1
ATOM 2529 N N . ASP A 1 209 ? -66.789 10.723 12.243 1.00 70.74 1877 ASP A N 1
ATOM 2530 C CA . ASP A 1 209 ? -66.081 11.056 13.481 1.00 68.90 1877 ASP A CA 1
ATOM 2531 C C . ASP A 1 209 ? -64.575 11.016 13.292 1.00 62.71 1877 ASP A C 1
ATOM 2532 O O . ASP A 1 209 ? -64.000 9.954 13.067 1.00 60.31 1877 ASP A O 1
ATOM 2541 N N . ALA A 1 210 ? -63.925 12.161 13.459 1.00 58.90 1878 ALA A N 1
ATOM 2542 C CA . ALA A 1 210 ? -62.545 12.299 13.050 1.00 53.48 1878 ALA A CA 1
ATOM 2543 C C . ALA A 1 210 ? -61.591 11.607 14.008 1.00 51.02 1878 ALA A C 1
ATOM 2544 O O . ALA A 1 210 ? -60.449 11.303 13.615 1.00 48.12 1878 ALA A O 1
ATOM 2551 N N . VAL A 1 211 ? -62.028 11.298 15.218 1.00 53.21 1879 VAL A N 1
ATOM 2552 C CA . VAL A 1 211 ? -61.138 10.679 16.200 1.00 54.38 1879 VAL A CA 1
ATOM 2553 C C . VAL A 1 211 ? -61.088 9.167 16.015 1.00 55.40 1879 VAL A C 1
ATOM 2554 O O . VAL A 1 211 ? -60.017 8.577 15.970 1.00 52.58 1879 VAL A O 1
ATOM 2567 N N . ARG A 1 212 ? -62.259 8.540 15.871 1.00 59.13 1880 ARG A N 1
ATOM 2568 C CA . ARG A 1 212 ? -62.303 7.109 15.576 1.00 62.97 1880 ARG A CA 1
ATOM 2569 C C . ARG A 1 212 ? -61.763 6.805 14.175 1.00 62.69 1880 ARG A C 1
ATOM 2570 O O . ARG A 1 212 ? -61.066 5.804 13.978 1.00 61.58 1880 ARG A O 1
ATOM 2591 N N . ALA A 1 213 ? -62.055 7.662 13.193 1.00 63.05 1881 ALA A N 1
ATOM 2592 C CA . ALA A 1 213 ? -61.531 7.431 11.857 1.00 63.30 1881 ALA A CA 1
ATOM 2593 C C . ALA A 1 213 ? -60.012 7.332 11.812 1.00 58.44 1881 ALA A C 1
ATOM 2594 O O . ALA A 1 213 ? -59.477 6.798 10.834 1.00 57.95 1881 ALA A O 1
ATOM 2601 N N . ARG A 1 214 ? -59.309 7.926 12.776 1.00 53.75 1882 ARG A N 1
ATOM 2602 C CA . ARG A 1 214 ? -57.857 7.872 12.821 1.00 51.53 1882 ARG A CA 1
ATOM 2603 C C . ARG A 1 214 ? -57.355 6.860 13.843 1.00 50.30 1882 ARG A C 1
ATOM 2604 O O . ARG A 1 214 ? -56.148 6.786 14.066 1.00 49.37 1882 ARG A O 1
ATOM 2625 N N . GLY A 1 215 ? -58.250 6.062 14.440 1.00 49.98 1883 GLY A N 1
ATOM 2626 C CA . GLY A 1 215 ? -57.854 4.967 15.316 1.00 51.50 1883 GLY A CA 1
ATOM 2627 C C . GLY A 1 215 ? -57.634 5.360 16.757 1.00 53.00 1883 GLY A C 1
ATOM 2628 O O . GLY A 1 215 ? -57.070 4.584 17.515 1.00 54.03 1883 GLY A O 1
ATOM 2632 N N . TRP A 1 216 ? -58.048 6.547 17.161 1.00 52.06 1884 TRP A N 1
ATOM 2633 C CA . TRP A 1 216 ? -57.825 6.974 18.532 1.00 49.84 1884 TRP A CA 1
ATOM 2634 C C . TRP A 1 216 ? -59.088 6.720 19.341 1.00 53.83 1884 TRP A C 1
ATOM 2635 O O . TRP A 1 216 ? -60.181 6.681 18.810 1.00 57.63 1884 TRP A O 1
ATOM 2656 N N . ASP A 1 217 ? -58.906 6.586 20.641 1.00 53.95 1885 ASP A N 1
ATOM 2657 C CA . ASP A 1 217 ? -59.951 6.233 21.583 1.00 60.22 1885 ASP A CA 1
ATOM 2658 C C . ASP A 1 217 ? -60.009 7.328 22.638 1.00 59.55 1885 ASP A C 1
ATOM 2659 O O . ASP A 1 217 ? -59.070 7.488 23.433 1.00 57.11 1885 ASP A O 1
ATOM 2668 N N . ARG A 1 218 ? -61.109 8.074 22.655 1.00 61.36 1886 ARG A N 1
ATOM 2669 C CA . ARG A 1 218 ? -61.189 9.191 23.587 1.00 63.03 1886 ARG A CA 1
ATOM 2670 C C . ARG A 1 218 ? -61.162 8.719 25.038 1.00 64.85 1886 ARG A C 1
ATOM 2671 O O . ARG A 1 218 ? -60.794 9.497 25.918 1.00 64.41 1886 ARG A O 1
ATOM 2692 N N . ALA A 1 219 ? -61.538 7.474 25.305 1.00 68.15 1887 ALA A N 1
ATOM 2693 C CA . ALA A 1 219 ? -61.379 6.917 26.650 1.00 73.41 1887 ALA A CA 1
ATOM 2694 C C . ALA A 1 219 ? -59.915 6.846 27.118 1.00 73.16 1887 ALA A C 1
ATOM 2695 O O . ALA A 1 219 ? -59.662 6.752 28.330 1.00 74.15 1887 ALA A O 1
ATOM 2702 N N . LEU A 1 220 ? -58.961 6.845 26.192 1.00 71.42 1888 LEU A N 1
ATOM 2703 C CA . LEU A 1 220 ? -57.551 6.823 26.531 1.00 69.84 1888 LEU A CA 1
ATOM 2704 C C . LEU A 1 220 ? -56.964 8.219 26.565 1.00 68.25 1888 LEU A C 1
ATOM 2705 O O . LEU A 1 220 ? -55.905 8.432 27.167 1.00 68.69 1888 LEU A O 1
ATOM 2721 N N . LEU A 1 221 ? -57.662 9.197 25.992 1.00 65.06 1889 LEU A N 1
ATOM 2722 C CA . LEU A 1 221 ? -57.160 10.562 25.876 1.00 62.21 1889 LEU A CA 1
ATOM 2723 C C . LEU A 1 221 ? -58.165 11.514 26.512 1.00 62.29 1889 LEU A C 1
ATOM 2724 O O . LEU A 1 221 ? -58.750 12.358 25.822 1.00 60.02 1889 LEU A O 1
ATOM 2740 N N . PRO A 1 222 ? -58.352 11.434 27.835 1.00 67.43 1890 PRO A N 1
ATOM 2741 C CA . PRO A 1 222 ? -59.414 12.239 28.466 1.00 71.54 1890 PRO A CA 1
ATOM 2742 C C . PRO A 1 222 ? -59.299 13.733 28.224 1.00 71.61 1890 PRO A C 1
ATOM 2743 O O . PRO A 1 222 ? -60.316 14.429 28.266 1.00 74.15 1890 PRO A O 1
ATOM 2754 N N . ASP A 1 223 ? -58.093 14.260 28.037 1.00 68.15 1891 ASP A N 1
ATOM 2755 C CA . ASP A 1 223 ? -57.853 15.690 27.851 1.00 69.06 1891 ASP A CA 1
ATOM 2756 C C . ASP A 1 223 ? -57.484 15.987 26.392 1.00 65.15 1891 ASP A C 1
ATOM 2757 O O . ASP A 1 223 ? -56.643 16.839 26.094 1.00 62.82 1891 ASP A O 1
ATOM 2766 N N . LEU A 1 224 ? -58.091 15.239 25.475 1.00 62.9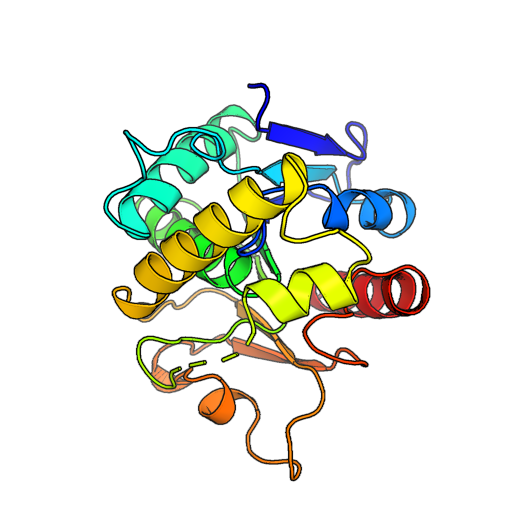5 1892 LEU A N 1
ATOM 2767 C CA . LEU A 1 224 ? -57.979 15.509 24.049 1.00 57.93 1892 LEU A CA 1
ATOM 2768 C C . LEU A 1 224 ? -58.806 16.726 23.652 1.00 60.96 1892 LEU A C 1
ATOM 2769 O O . LEU A 1 224 ? -59.918 16.941 24.139 1.00 63.06 1892 LEU A O 1
ATOM 2785 N N . VAL A 1 225 ? -58.226 17.539 22.779 1.00 58.46 1893 VAL A N 1
ATOM 2786 C CA . VAL A 1 225 ? -58.865 18.669 22.124 1.00 58.21 1893 VAL A CA 1
ATOM 2787 C C . VAL A 1 225 ? -58.697 18.475 20.629 1.00 51.62 1893 VAL A C 1
ATOM 2788 O O . VAL A 1 225 ? -57.579 18.279 20.161 1.00 48.07 1893 VAL A O 1
ATOM 2801 N N . VAL A 1 226 ? -59.787 18.534 19.876 1.00 50.09 1894 VAL A N 1
ATOM 2802 C CA . VAL A 1 226 ? -59.740 18.255 18.438 1.00 46.85 1894 VAL A CA 1
ATOM 2803 C C . VAL A 1 226 ? -59.868 19.571 17.706 1.00 47.96 1894 VAL A C 1
ATOM 2804 O O . VAL A 1 226 ? -60.852 20.288 17.885 1.00 47.17 1894 VAL A O 1
ATOM 2817 N N . GLU A 1 227 ? -58.956 19.823 16.792 1.00 49.05 1895 GLU A N 1
ATOM 2818 C CA . GLU A 1 227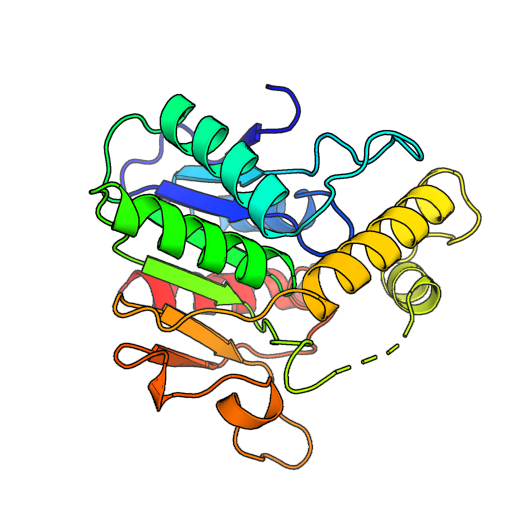 ? -58.824 21.118 16.123 1.00 50.84 1895 GLU A CA 1
ATOM 2819 C C . GLU A 1 227 ? -58.794 20.867 14.626 1.00 48.13 1895 GLU A C 1
ATOM 2820 O O . GLU A 1 227 ? -58.078 19.978 14.198 1.00 46.79 1895 GLU A O 1
ATOM 2824 N N . PRO A 1 228 ? -59.466 21.656 13.815 1.00 49.58 1896 PRO A N 1
ATOM 2825 C CA . PRO A 1 228 ? -59.384 21.479 12.360 1.00 50.73 1896 PRO A CA 1
ATOM 2826 C C . PRO A 1 228 ? -58.126 22.090 11.734 1.00 51.98 1896 PRO A C 1
ATOM 2827 O O . PRO A 1 228 ? -57.670 23.170 12.123 1.00 51.94 1896 PRO A O 1
ATOM 2838 N N . VAL A 1 229 ? -57.584 21.416 10.719 1.00 50.83 1897 VAL A N 1
ATOM 2839 C CA . VAL A 1 229 ? -56.583 22.028 9.839 1.00 48.10 1897 VAL A CA 1
ATOM 2840 C C . VAL A 1 229 ? -56.984 21.710 8.395 1.00 50.75 1897 VAL A C 1
ATOM 2841 O O . VAL A 1 229 ? -57.368 20.586 8.110 1.00 50.33 1897 VAL A O 1
ATOM 2854 N N . PRO A 1 230 ? -56.954 22.662 7.478 1.00 52.40 1898 PRO A N 1
ATOM 2855 C CA . PRO A 1 230 ? -57.468 22.410 6.122 1.00 55.92 1898 PRO A CA 1
ATOM 2856 C C . PRO A 1 230 ? -56.472 21.651 5.247 1.00 57.10 1898 PRO A C 1
ATOM 2857 O O . PRO A 1 230 ? -55.301 21.462 5.587 1.00 53.59 1898 PRO A O 1
ATOM 2868 N N . GLY A 1 231 ? -56.985 21.187 4.100 1.00 61.51 1899 GLY A N 1
ATOM 2869 C CA . GLY A 1 231 ? -56.167 20.548 3.091 1.00 64.49 1899 GLY A CA 1
ATOM 2870 C C . GLY A 1 231 ? -56.061 19.045 3.275 1.00 65.95 1899 GLY A C 1
ATOM 2871 O O . GLY A 1 231 ? -56.817 18.400 4.011 1.00 65.31 1899 GLY A O 1
ATOM 2875 N N . ALA A 1 232 ? -55.113 18.476 2.529 1.00 67.22 1900 ALA A N 1
ATOM 2876 C CA . ALA A 1 232 ? -54.921 17.033 2.449 1.00 65.40 1900 ALA A CA 1
ATOM 2877 C C . ALA A 1 232 ? -53.796 16.612 3.374 1.00 56.09 1900 ALA A C 1
ATOM 2878 O O . ALA A 1 232 ? -52.811 17.334 3.523 1.00 53.45 1900 ALA A O 1
ATOM 2885 N N . HIS A 1 233 ? -53.951 15.437 3.985 1.00 54.21 1901 HIS A N 1
ATOM 2886 C CA . HIS A 1 233 ? -52.975 14.924 4.953 1.00 52.29 1901 HIS A CA 1
ATOM 2887 C C . HIS A 1 233 ? -51.534 15.083 4.453 1.00 51.90 1901 HIS A C 1
ATOM 2888 O O . HIS A 1 233 ? -50.654 15.540 5.196 1.00 48.61 1901 HIS A O 1
ATOM 2902 N N . GLU A 1 234 ? -51.266 14.725 3.182 1.00 53.51 1902 GLU A N 1
ATOM 2903 C CA . GLU A 1 234 ? -49.879 14.701 2.693 1.00 52.67 1902 GLU A CA 1
ATOM 2904 C C . GLU A 1 234 ? -49.403 16.088 2.288 1.00 50.21 1902 GLU A C 1
ATOM 2905 O O . GLU A 1 234 ? -48.197 16.330 2.189 1.00 51.64 1902 GLU A O 1
ATOM 2917 N N . ARG A 1 235 ? -50.312 17.032 2.144 1.00 49.10 1903 ARG A N 1
ATOM 2918 C CA . ARG A 1 235 ? -49.969 18.355 1.656 1.00 50.33 1903 ARG A CA 1
ATOM 2919 C C . ARG A 1 235 ? -49.825 19.404 2.761 1.00 48.96 1903 ARG A C 1
ATOM 2920 O O . ARG A 1 235 ? -49.627 20.574 2.453 1.00 48.81 1903 ARG A O 1
ATOM 2924 N N . LEU A 1 236 ? -49.809 19.011 4.041 1.00 48.44 1904 LEU A N 1
ATOM 2925 C CA . LEU A 1 236 ? -49.998 20.008 5.094 1.00 47.60 1904 LEU A CA 1
ATOM 2926 C C . LEU A 1 236 ? -48.838 20.982 5.221 1.00 47.11 1904 LEU A C 1
ATOM 2927 O O . LEU A 1 236 ? -49.028 22.093 5.715 1.00 43.56 1904 LEU A O 1
ATOM 2943 N N . PHE A 1 237 ? -47.641 20.595 4.772 1.00 46.95 1905 PHE A N 1
ATOM 2944 C CA . PHE A 1 237 ? -46.472 21.452 4.904 1.00 46.92 1905 PHE A CA 1
ATOM 2945 C C . PHE A 1 237 ? -45.943 21.946 3.564 1.00 49.58 1905 PHE A C 1
ATOM 2946 O O . PHE A 1 237 ? -44.852 22.512 3.497 1.00 47.37 1905 PHE A O 1
ATOM 2963 N N . ASP A 1 238 ? -46.716 21.820 2.520 1.00 55.07 1906 ASP A N 1
ATOM 2964 C CA . ASP A 1 238 ? -46.211 22.366 1.264 1.00 60.00 1906 ASP A CA 1
ATOM 2965 C C . ASP A 1 238 ? -46.539 23.859 1.217 1.00 59.28 1906 ASP A C 1
ATOM 2966 O O . ASP A 1 238 ? -47.216 24.411 2.092 1.00 55.71 1906 ASP A O 1
ATOM 2975 N N . GLU A 1 239 ? -45.974 24.528 0.217 1.00 61.74 1907 GLU A N 1
ATOM 2976 C CA . GLU A 1 239 ? -45.973 25.992 0.147 1.00 64.26 1907 GLU A CA 1
ATOM 2977 C C . GLU A 1 239 ? -47.364 26.608 0.322 1.00 65.78 1907 GLU A C 1
ATOM 2978 O O . GLU A 1 239 ? -47.516 27.625 1.013 1.00 66.83 1907 GLU A O 1
ATOM 2982 N N . GLU A 1 240 ? -48.382 26.022 -0.313 1.00 66.02 1908 GLU A N 1
ATOM 2983 C CA . GLU A 1 240 ? -49.713 26.622 -0.294 1.00 67.33 1908 GLU A CA 1
ATOM 2984 C C . GLU A 1 240 ? -50.338 26.560 1.097 1.00 62.95 1908 GLU A C 1
ATOM 2985 O O . GLU A 1 240 ? -51.055 27.494 1.515 1.00 62.76 1908 GLU A O 1
ATOM 2989 N N . HIS A 1 241 ? -50.078 25.458 1.821 1.00 58.44 1909 HIS A N 1
ATOM 2990 C CA . HIS A 1 241 ? -50.785 25.074 3.024 1.00 56.86 1909 HIS A CA 1
ATOM 2991 C C . HIS A 1 241 ? -50.121 25.581 4.287 1.00 51.37 1909 HIS A C 1
ATOM 2992 O O . HIS A 1 241 ? -50.751 25.555 5.356 1.00 48.57 1909 HIS A O 1
ATOM 3006 N N . LEU A 1 242 ? -48.845 25.951 4.202 1.00 50.04 1910 LEU A N 1
ATOM 3007 C CA . LEU A 1 242 ? -48.040 26.130 5.401 1.00 50.94 1910 LEU A CA 1
ATOM 3008 C C . LEU A 1 242 ? -48.641 27.168 6.331 1.00 48.79 1910 LEU A C 1
ATOM 3009 O O . LEU A 1 242 ? -48.609 27.014 7.548 1.00 45.93 1910 LEU A O 1
ATOM 3025 N N . SER A 1 243 ? -49.169 28.242 5.770 1.00 51.16 1911 SER A N 1
ATOM 3026 C CA . SER A 1 243 ? -49.692 29.324 6.587 1.00 54.41 1911 SER A CA 1
ATOM 3027 C C . SER A 1 243 ? -50.936 28.882 7.352 1.00 51.40 1911 SER A C 1
ATOM 3028 O O . SER A 1 243 ? -51.084 29.203 8.523 1.00 49.52 1911 SER A O 1
ATOM 3036 N N . ASP A 1 244 ? -51.826 28.113 6.711 1.00 51.97 1912 ASP A N 1
ATOM 3037 C CA . ASP A 1 244 ? -52.989 27.595 7.427 1.00 51.95 1912 ASP A CA 1
ATOM 3038 C C . ASP A 1 244 ? -52.591 26.538 8.453 1.00 45.96 1912 ASP A C 1
ATOM 3039 O O . ASP A 1 244 ? -53.147 26.504 9.550 1.00 45.71 1912 ASP A O 1
ATOM 3048 N N . THR A 1 245 ? -51.649 25.661 8.106 1.00 42.59 1913 THR A N 1
ATOM 3049 C CA . THR A 1 245 ? -51.158 24.672 9.099 1.00 41.98 1913 THR A CA 1
ATOM 3050 C C . THR A 1 245 ? -50.494 25.360 10.317 1.00 41.24 1913 THR A C 1
ATOM 3051 O O . THR A 1 245 ? -50.723 24.974 11.471 1.00 40.95 1913 THR A O 1
ATOM 3062 N N . ALA A 1 246 ? -49.665 26.380 10.074 1.00 41.06 1914 ALA A N 1
ATOM 3063 C CA . ALA A 1 246 ? -49.059 27.165 11.151 1.00 41.11 1914 ALA A CA 1
ATOM 3064 C C . ALA A 1 246 ? -50.097 27.874 11.992 1.00 43.90 1914 ALA A C 1
ATOM 3065 O O . ALA A 1 246 ? -49.971 27.918 13.236 1.00 44.00 1914 ALA A O 1
ATOM 3072 N N . ASP A 1 247 ? -51.159 28.400 11.358 1.00 45.27 1915 ASP A N 1
ATOM 3073 C CA . ASP A 1 247 ? -52.268 28.982 12.124 1.00 48.98 1915 ASP A CA 1
ATOM 3074 C C . ASP A 1 247 ? -52.892 27.969 13.082 1.00 46.26 1915 ASP A C 1
ATOM 3075 O O . ASP A 1 247 ? -53.196 28.292 14.234 1.00 46.69 1915 ASP A O 1
ATOM 3084 N N . ALA A 1 248 ? -53.163 26.761 12.598 1.00 44.37 1916 ALA A N 1
ATOM 3085 C CA . ALA A 1 248 ? -53.751 25.727 13.446 1.00 41.31 1916 ALA A CA 1
ATOM 3086 C C . ALA A 1 248 ? -52.815 25.306 14.593 1.00 41.59 1916 ALA A C 1
ATOM 3087 O O . ALA A 1 248 ? -53.270 24.999 15.700 1.00 38.39 1916 ALA A O 1
ATOM 3094 N N . ILE A 1 249 ? -51.500 25.243 14.331 1.00 40.44 1917 ILE A N 1
ATOM 3095 C CA . ILE A 1 249 ? -50.552 24.966 15.403 1.00 38.61 1917 ILE A CA 1
ATOM 3096 C C . ILE A 1 249 ? -50.503 26.079 16.435 1.00 41.19 1917 ILE A C 1
ATOM 3097 O O . ILE A 1 249 ? -50.489 25.835 17.667 1.00 39.63 1917 ILE A O 1
ATOM 3113 N N . ARG A 1 250 ? -50.481 27.338 15.970 1.00 41.99 1918 ARG A N 1
ATOM 3114 C CA . ARG A 1 250 ? -50.477 28.456 16.899 1.00 48.29 1918 ARG A CA 1
ATOM 3115 C C . ARG A 1 250 ? -51.718 28.416 17.780 1.00 51.16 1918 ARG A C 1
ATOM 3116 O O . ARG A 1 250 ? -51.616 28.627 19.002 1.00 53.20 1918 ARG A O 1
ATOM 3137 N N . ARG A 1 251 ? -52.893 28.154 17.186 1.00 50.73 1919 ARG A N 1
ATOM 3138 C CA . ARG A 1 251 ? -54.114 28.090 17.969 1.00 55.29 1919 ARG A CA 1
ATOM 3139 C C . ARG A 1 251 ? -54.092 26.937 18.962 1.00 54.31 1919 ARG A C 1
ATOM 3140 O O . ARG A 1 251 ? -54.628 27.075 20.078 1.00 52.49 1919 ARG A O 1
ATOM 3161 N N . ALA A 1 252 ? -53.560 25.772 18.547 1.00 50.11 1920 ALA A N 1
ATOM 3162 C CA . ALA A 1 252 ? -53.464 24.632 19.463 1.00 50.38 1920 ALA A CA 1
ATOM 3163 C C . ALA A 1 252 ? -52.570 24.926 20.668 1.00 48.23 1920 ALA A C 1
ATOM 3164 O O . ALA A 1 252 ? -52.860 24.463 21.764 1.00 49.15 1920 ALA A O 1
ATOM 3171 N N . LEU A 1 253 ? -51.461 25.637 20.474 1.00 46.92 1921 LEU A N 1
ATOM 3172 C CA . LEU A 1 253 ? -50.576 25.919 21.588 1.00 47.67 1921 LEU A CA 1
ATOM 3173 C C . LEU A 1 253 ? -51.142 26.985 22.531 1.00 49.68 1921 LEU A C 1
ATOM 3174 O O . LEU A 1 253 ? -50.756 27.050 23.710 1.00 46.26 1921 LEU A O 1
ATOM 3190 N N . GLY A 1 254 ? -52.018 27.862 22.038 1.00 51.79 1922 GLY A N 1
ATOM 3191 C CA . GLY A 1 254 ? -52.478 28.977 22.858 1.00 57.46 1922 GLY A CA 1
ATOM 3192 C C . GLY A 1 254 ? -53.681 28.700 23.718 1.00 63.88 1922 GLY A C 1
ATOM 3193 O O . GLY A 1 254 ? -54.239 29.655 24.313 1.00 67.99 1922 GLY A O 1
ATOM 3197 N N . GLY A 1 255 ? -54.110 27.441 23.815 1.00 66.14 1923 GLY A N 1
ATOM 3198 C CA . GLY A 1 255 ? -55.211 27.035 24.694 1.00 72.01 1923 GLY A CA 1
ATOM 3199 C C . GLY A 1 255 ? -55.720 28.024 25.729 1.00 77.02 1923 GLY A C 1
ATOM 3200 O O . GLY A 1 255 ? -54.944 28.637 26.487 1.00 77.97 1923 GLY A O 1
#

Solvent-accessible surface area: 10294 Å² total; per-residue (Å²): 100,100,82,27,94,43,22,37,93,161,15,123,43,23,20,0,4,3,0,0,4,9,56,0,76,2,119,46,1,61,28,0,11,101,56,4,92,91,15,60,0,8,2,2,22,4,18,45,35,59,69,85,120,97,65,4,81,49,1,39,75,1,0,63,104,0,7,72,38,3,92,112,44,27,109,145,40,81,10,39,0,0,0,26,13,17,0,0,5,0,0,0,17,0,0,26,40,0,53,79,143,72,40,116,12,44,14,0,0,1,2,3,0,59,14,44,69,63,40,142,73,26,116,110,30,10,96,146,79,69,53,83,7,93,30,118,58,0,67,50,12,28,50,2,30,119,39,1,29,57,7,6,51,127,23,62,17,47,68,11,198,26,72,0,1,1,0,16,9,109,27,95,76,97,188,64,20,3,177,54,24,11,14,70,130,84,68,6,84,60,29,58,57,19,96,1,67,31,51,44,114,21,0,17,68,103,85,46,29,59,68,0,0,47,1,1,113,162,8,23,62,89

Foldseek 3Di:
DVFKDKALVVADQEEEEEEEDLLFHQVLCNVLCVVCNNYTYIYGGHPCLVPPPDDDPALLSVLVVVLVVVCVVPVADDYEYEYAALRLLSRLSNVVVQVVVPHHDQEREYEAYAQCLQVNCLQPLVVVVVHHLPPPSNVSSSSSNVVSVVNRNPDDRAQDEHAYEYEHEQDVVNDDGQVNRRHDCVSYVNYDYHYAYDDSSCCSPPVNNNSNSVRVVVRVVD

Organism: Nocardia uniformis subsp. tsuyamanensis (NCBI:txid96045)

Nearest PDB structures (foldseek):
  6ojc-assembly1_A  TM=1.005E+00  e=1.217E-47  Nocardia uniformis subsp. tsuyamanensis
  6ojd-assembly1_A  TM=9.781E-01  e=5.493E-41  Nocardia uniformis subsp. tsuyamanensis
  6ojd-assembly4_D  TM=9.763E-01  e=4.883E-41  Nocardia uniformis subsp. tsuyamanensis
  6ojd-assembly2_B  TM=9.682E-01  e=5.803E-40  Nocardia uniformis subsp. tsuyamanensis
  6ojd-assembly3_C  TM=9.649E-01  e=5.157E-40  Nocardia uniformis subsp. tsuyamanensis

InterPro domains:
  IPR000873 AMP-dependent synthetase/ligase domain [PF00501] (41-392)
  IPR000873 AMP-dependent synthetase/ligase domain [PF00501] (1122-1464)
  IPR001031 Thioesterase [PF00975] (1710-1919)
  IPR001242 Condensation domain [PF00668] (656-1096)
  IPR006162 Phosphopantetheine attachment site [PS00012] (576-591)
  IPR009081 Phosphopantetheine binding ACP domain [PF00550] (554-615)
  IPR009081 Phosphopantetheine binding ACP domain [PF00550] (1621-1685)
  IPR009081 Phosphopantetheine binding ACP domain [PS50075] (546-620)
  IPR009081 Phosphopantetheine binding ACP domain [PS50075] (1613-1690)
  IPR010071 Amino acid adenylation domain [TIGR01733] (61-466)
  IPR010071 Amino acid adenylation domain [TIGR01733] (1141-1536)
  IPR020806 Polyketide synthase-like, phosphopantetheine-binding domain [SM00823] (552-620)
  IPR020806 Polyketide synthase-like, phosphopantetheine-binding domain [SM00823] (1619-1690)
  IPR020845 AMP-binding, conserved site [PS00455] (185-196)
  IPR020845 AMP-binding, conserved site [PS00455] (1257-1268)
  IPR023213 Chloramphenicol acetyltransferase-like domain superfamily [G3DSA:3.30.559.10] (660-1028)
  IPR025110 AMP-binding enzyme, C-terminal domain [PF13193] (450-528)
  IPR029058 Alpha/Beta hydrolase fold [G3DSA:3.40.50.1820] (1698-1923)
  IPR029058 Alpha/Beta hydrolase fold [SSF53474] (1696-1921)
  IPR036736 ACP-like superfamily [G3DSA:1.10.1200.10] (545-623)